Protein AF-A0A399ZP45-F1 (afdb_monomer_lite)

Structure (mmCIF, N/CA/C/O backbone):
data_AF-A0A399ZP45-F1
#
_entry.id   AF-A0A399ZP45-F1
#
loop_
_atom_site.group_PDB
_atom_site.id
_atom_site.type_symbol
_atom_site.label_atom_id
_atom_site.label_alt_id
_atom_site.label_comp_id
_atom_site.label_asym_id
_atom_site.label_entity_id
_atom_site.label_seq_id
_atom_site.pdbx_PDB_ins_code
_atom_site.Cartn_x
_atom_site.Cartn_y
_atom_site.Cartn_z
_atom_site.occupancy
_atom_site.B_iso_or_equiv
_atom_site.auth_seq_id
_atom_site.auth_comp_id
_atom_site.auth_asym_id
_atom_site.auth_atom_id
_atom_site.pdbx_PDB_model_num
ATOM 1 N N . MET A 1 1 ? -102.471 -29.724 53.520 1.00 47.34 1 MET A N 1
ATOM 2 C CA . MET A 1 1 ? -101.400 -30.692 53.211 1.00 47.34 1 MET A CA 1
ATOM 3 C C . MET A 1 1 ? -100.297 -29.939 52.485 1.00 47.34 1 MET A C 1
ATOM 5 O O . MET A 1 1 ? -100.450 -29.691 51.301 1.00 47.34 1 MET A O 1
ATOM 9 N N . SER A 1 2 ? -99.241 -29.528 53.191 1.00 46.69 2 SER A N 1
ATOM 10 C CA . SER A 1 2 ? -98.057 -28.910 52.578 1.00 46.69 2 SER A CA 1
ATOM 11 C C . SER A 1 2 ? -96.824 -29.409 53.324 1.00 46.69 2 SER A C 1
ATOM 13 O O . SER A 1 2 ? -96.573 -29.005 54.455 1.00 46.69 2 SER A O 1
ATOM 15 N N . ASN A 1 3 ? -96.113 -30.353 52.706 1.00 48.72 3 ASN A N 1
ATOM 16 C CA . ASN A 1 3 ? -94.869 -30.930 53.205 1.00 48.72 3 ASN A CA 1
ATOM 17 C C . ASN A 1 3 ? -93.718 -29.968 52.877 1.00 48.72 3 ASN A C 1
ATOM 19 O O . ASN A 1 3 ? -93.339 -29.842 51.715 1.00 48.72 3 ASN A O 1
ATOM 23 N N . GLN A 1 4 ? -93.158 -29.298 53.886 1.00 52.19 4 GLN A N 1
ATOM 24 C CA . GLN A 1 4 ? -91.872 -28.612 53.753 1.00 52.19 4 GLN A CA 1
ATOM 25 C C . GLN A 1 4 ? -90.750 -29.649 53.859 1.00 52.19 4 GLN A C 1
ATOM 27 O O . GLN A 1 4 ? -90.492 -30.210 54.922 1.00 52.19 4 GLN A O 1
ATOM 32 N N . GLN A 1 5 ? -90.106 -29.928 52.727 1.00 55.56 5 GLN A N 1
ATOM 33 C CA . GLN A 1 5 ? -88.893 -30.736 52.662 1.00 55.56 5 GLN A CA 1
ATOM 34 C C . GLN A 1 5 ? -87.713 -29.915 53.194 1.00 55.56 5 GLN A C 1
ATOM 36 O O . GLN A 1 5 ? -87.369 -28.863 52.660 1.00 55.56 5 GLN A O 1
ATOM 41 N N . ASN A 1 6 ? -87.111 -30.412 54.270 1.00 59.31 6 ASN A N 1
ATOM 42 C CA . ASN A 1 6 ? -85.958 -29.824 54.933 1.00 59.31 6 ASN A CA 1
ATOM 43 C C . ASN A 1 6 ? -84.689 -30.259 54.177 1.00 59.31 6 ASN A C 1
ATOM 45 O O . ASN A 1 6 ? -84.230 -31.392 54.327 1.00 59.31 6 ASN A O 1
ATOM 49 N N . ALA A 1 7 ? -84.153 -29.393 53.316 1.00 58.97 7 ALA A N 1
ATOM 50 C CA . ALA A 1 7 ? -82.903 -29.648 52.607 1.00 58.97 7 ALA A CA 1
ATOM 51 C C . ALA A 1 7 ? -81.721 -29.482 53.576 1.00 58.97 7 ALA A C 1
ATOM 53 O O . ALA A 1 7 ? -81.320 -28.366 53.905 1.00 58.97 7 ALA A O 1
ATOM 54 N N . LYS A 1 8 ? -81.163 -30.601 54.054 1.00 58.12 8 LYS A N 1
ATOM 55 C CA . LYS A 1 8 ? -79.873 -30.616 54.756 1.00 58.12 8 LYS A CA 1
ATOM 56 C C . LYS A 1 8 ? -78.786 -30.159 53.782 1.00 58.12 8 LYS A C 1
ATOM 58 O O . LYS A 1 8 ? -78.475 -30.865 52.831 1.00 58.12 8 LYS A O 1
ATOM 63 N N . GLN A 1 9 ? -78.217 -28.983 54.030 1.00 60.94 9 GLN A N 1
ATOM 64 C CA . GLN A 1 9 ? -76.994 -28.539 53.371 1.00 60.94 9 GLN A CA 1
ATOM 65 C C . GLN A 1 9 ? -75.825 -29.375 53.902 1.00 60.94 9 GLN A C 1
ATOM 67 O O . GLN A 1 9 ? -75.429 -29.239 55.060 1.00 60.94 9 GLN A O 1
ATOM 72 N N . GLU A 1 10 ? -75.295 -30.267 53.070 1.00 54.72 10 GLU A N 1
ATOM 73 C CA . GLU A 1 10 ? -74.042 -30.965 53.345 1.00 54.72 10 GLU A CA 1
ATOM 74 C C . GLU A 1 10 ? -72.887 -29.964 53.229 1.00 54.72 10 GLU A C 1
ATOM 76 O O . GLU A 1 10 ? -72.600 -29.430 52.157 1.00 54.72 10 GLU A O 1
ATOM 81 N N . GLN A 1 11 ? -72.241 -29.666 54.357 1.00 65.38 11 GLN A N 1
ATOM 82 C CA . GLN A 1 11 ? -70.996 -28.906 54.354 1.00 65.38 11 GLN A CA 1
ATOM 83 C C . GLN A 1 11 ? -69.876 -29.787 53.786 1.00 65.38 11 GLN A C 1
ATOM 85 O O . GLN A 1 11 ? -69.705 -30.917 54.252 1.00 65.38 11 GLN A O 1
ATOM 90 N N . PRO A 1 12 ? -69.079 -29.297 52.819 1.00 59.84 12 PRO A N 1
ATOM 91 C CA . PRO A 1 12 ? -67.951 -30.055 52.304 1.00 59.84 12 PRO A CA 1
ATOM 92 C C . PRO A 1 12 ? -66.936 -30.257 53.431 1.00 59.84 12 PRO A C 1
ATOM 94 O O . PRO A 1 12 ? -66.392 -29.291 53.971 1.00 59.84 12 PRO A O 1
ATOM 97 N N . ALA A 1 13 ? -66.685 -31.516 53.792 1.00 59.59 13 ALA A N 1
ATOM 98 C CA . ALA A 1 13 ? -65.655 -31.881 54.752 1.00 59.59 13 ALA A CA 1
ATOM 99 C C . ALA A 1 13 ? -64.285 -31.464 54.197 1.00 59.59 13 ALA A C 1
ATOM 101 O O . ALA A 1 13 ? -63.675 -32.160 53.386 1.00 59.59 13 ALA A O 1
ATOM 102 N N . ARG A 1 14 ? -63.799 -30.292 54.612 1.00 61.38 14 ARG A N 1
ATOM 103 C CA . ARG A 1 14 ? -62.421 -29.870 54.364 1.00 61.38 14 ARG A CA 1
ATOM 104 C C . ARG A 1 14 ? -61.518 -30.693 55.277 1.00 61.38 14 ARG A C 1
ATOM 106 O O . ARG A 1 14 ? -61.421 -30.416 56.468 1.00 61.38 14 ARG A O 1
ATOM 113 N N . GLY A 1 15 ? -60.904 -31.734 54.718 1.00 54.53 15 GLY A N 1
ATOM 114 C CA . GLY A 1 15 ? -59.895 -32.535 55.405 1.00 54.53 15 GLY A CA 1
ATOM 115 C C . GLY A 1 15 ? -58.684 -31.673 55.752 1.00 54.53 15 GLY A C 1
ATOM 116 O O . GLY A 1 15 ? -57.938 -31.267 54.866 1.00 54.53 15 GLY A O 1
ATOM 117 N N . GLY A 1 16 ? -58.514 -31.373 57.036 1.00 71.00 16 GLY A N 1
ATOM 118 C CA . GLY A 1 16 ? -57.307 -30.779 57.599 1.00 71.00 16 GLY A CA 1
ATOM 119 C C . GLY A 1 16 ? -56.614 -31.787 58.508 1.00 71.00 16 GLY A C 1
ATOM 120 O O . GLY A 1 16 ? -57.269 -32.618 59.137 1.00 71.00 16 GLY A O 1
ATOM 121 N N . ILE A 1 17 ? -55.289 -31.719 58.586 1.00 76.44 17 ILE A N 1
ATOM 122 C CA . ILE A 1 17 ? -54.524 -32.497 59.562 1.00 76.44 17 ILE A CA 1
ATOM 123 C C . ILE A 1 17 ? -54.513 -31.692 60.863 1.00 76.44 17 ILE A C 1
ATOM 125 O O . ILE A 1 17 ? -54.016 -30.569 60.887 1.00 76.44 17 ILE A O 1
ATOM 129 N N . ASN A 1 18 ? -55.075 -32.252 61.936 1.00 69.12 18 ASN A N 1
ATOM 130 C CA . ASN A 1 18 ? -55.049 -31.634 63.258 1.00 69.12 18 ASN A CA 1
ATOM 131 C C . ASN A 1 18 ? -53.911 -32.259 64.067 1.00 69.12 18 ASN A C 1
ATOM 133 O O . ASN A 1 18 ? -53.901 -33.471 64.282 1.00 69.12 18 ASN A O 1
ATOM 137 N N . ILE A 1 19 ? -52.931 -31.450 64.466 1.00 74.00 19 ILE A N 1
ATOM 138 C CA . ILE A 1 19 ? -51.710 -31.935 65.117 1.00 74.00 19 ILE A CA 1
ATOM 139 C C . ILE A 1 19 ? -51.671 -31.360 66.527 1.00 74.00 19 ILE A C 1
ATOM 141 O O . ILE A 1 19 ? -51.552 -30.152 66.708 1.00 74.00 19 ILE A O 1
ATOM 145 N N . SER A 1 20 ? -51.796 -32.230 67.529 1.00 76.06 20 SER A N 1
ATOM 146 C CA . SER A 1 20 ? -51.833 -31.861 68.947 1.00 76.06 20 SER A CA 1
ATOM 147 C C . SER A 1 20 ? -50.722 -32.552 69.740 1.00 76.06 20 SER A C 1
ATOM 149 O O . SER A 1 20 ? -50.432 -33.723 69.498 1.00 76.06 20 SER A O 1
ATOM 151 N N . GLY A 1 21 ? -50.148 -31.850 70.723 1.00 80.75 21 GLY A N 1
ATOM 152 C CA . GLY A 1 21 ? -49.067 -32.328 71.599 1.00 80.75 21 GLY A CA 1
ATOM 153 C C . GLY A 1 21 ? -47.763 -31.531 71.435 1.00 80.75 21 GLY A C 1
ATOM 154 O O . GLY A 1 21 ? -47.640 -30.715 70.529 1.00 80.75 21 GLY A O 1
ATOM 155 N N . ASN A 1 22 ? -46.765 -31.777 72.294 1.00 80.56 22 ASN A N 1
ATOM 156 C CA . ASN A 1 22 ? -45.449 -31.103 72.258 1.00 80.56 22 ASN A CA 1
ATOM 157 C C . ASN A 1 22 ? -44.495 -31.669 71.179 1.00 80.56 22 ASN A C 1
ATOM 159 O O . ASN A 1 22 ? -43.276 -31.683 71.357 1.00 80.56 22 ASN A O 1
ATOM 163 N N . ALA A 1 23 ? -45.028 -32.196 70.076 1.00 69.88 23 ALA A N 1
ATOM 164 C CA . ALA A 1 23 ? -44.218 -32.801 69.025 1.00 69.88 23 ALA A CA 1
ATOM 165 C C . ALA A 1 23 ? -43.619 -31.723 68.107 1.00 69.88 23 ALA A C 1
ATOM 167 O O . ALA A 1 23 ? -44.330 -30.857 67.600 1.00 69.88 23 ALA A O 1
ATOM 168 N N . LYS A 1 24 ? -42.305 -31.791 67.855 1.00 75.88 24 LYS A N 1
ATOM 169 C CA . LYS A 1 24 ? -41.663 -31.002 66.794 1.00 75.88 24 LYS A CA 1
ATOM 170 C C . LYS A 1 24 ? -41.975 -31.646 65.450 1.00 75.88 24 LYS A C 1
ATOM 172 O O . LYS A 1 24 ? -41.595 -32.789 65.213 1.00 75.88 24 LYS A O 1
ATOM 177 N N . ILE A 1 25 ? -42.637 -30.904 64.573 1.00 73.12 25 ILE A N 1
ATOM 178 C CA . ILE A 1 25 ? -42.889 -31.336 63.201 1.00 73.12 25 ILE A CA 1
ATOM 179 C C . ILE A 1 25 ? -41.706 -30.884 62.354 1.00 73.12 25 ILE A C 1
ATOM 181 O O . ILE A 1 25 ? -41.382 -29.698 62.316 1.00 73.12 25 ILE A O 1
ATOM 185 N N . HIS A 1 26 ? -41.066 -31.830 61.680 1.00 74.88 26 HIS A N 1
ATOM 186 C CA . HIS A 1 26 ? -40.069 -31.548 60.662 1.00 74.88 26 HIS A CA 1
ATOM 187 C C . HIS A 1 26 ? -40.629 -31.994 59.317 1.00 74.88 26 HIS A C 1
ATOM 189 O O . HIS A 1 26 ? -40.977 -33.162 59.150 1.00 74.88 26 HIS A O 1
ATOM 195 N N . VAL A 1 27 ? -40.724 -31.068 58.370 1.00 78.38 27 VAL A N 1
ATOM 196 C CA . VAL A 1 27 ? -41.038 -31.400 56.983 1.00 78.38 27 VAL A CA 1
ATOM 197 C C . VAL A 1 27 ? -39.723 -31.390 56.220 1.00 78.38 27 VAL A C 1
ATOM 199 O O . VAL A 1 27 ? -39.183 -30.329 55.919 1.00 78.38 27 VAL A O 1
ATOM 202 N N . GLY A 1 28 ? -39.179 -32.576 55.966 1.00 61.22 28 GLY A N 1
ATOM 203 C CA . GLY A 1 28 ? -38.023 -32.742 55.094 1.00 61.22 28 GLY A CA 1
ATOM 204 C C . GLY A 1 28 ? -38.497 -33.029 53.674 1.00 61.22 28 GLY A C 1
ATOM 205 O O . GLY A 1 28 ? -39.028 -34.107 53.430 1.00 61.22 28 GLY A O 1
ATOM 206 N N . GLY A 1 29 ? -38.323 -32.082 52.753 1.00 70.44 29 GLY A N 1
ATOM 207 C CA . GLY A 1 29 ? -38.631 -32.268 51.330 1.00 70.44 29 GLY A CA 1
ATOM 208 C C . GLY A 1 29 ? -39.475 -31.150 50.721 1.00 70.44 29 GLY A C 1
ATOM 209 O O . GLY A 1 29 ? -39.885 -30.213 51.407 1.00 70.44 29 GLY A O 1
ATOM 210 N N . ASP A 1 30 ? -39.713 -31.245 49.412 1.00 72.50 30 ASP A N 1
ATOM 211 C CA . ASP A 1 30 ? -40.575 -30.304 48.700 1.00 72.50 30 ASP A CA 1
ATOM 212 C C . ASP A 1 30 ? -42.050 -30.590 49.010 1.00 72.50 30 ASP A C 1
ATOM 214 O O . ASP A 1 30 ? -42.527 -31.717 48.889 1.00 72.50 30 ASP A O 1
ATOM 218 N N . MET A 1 31 ? -42.769 -29.559 49.448 1.00 76.19 31 MET A N 1
ATOM 219 C CA . MET A 1 31 ? -44.190 -29.640 49.811 1.00 76.19 31 MET A CA 1
ATOM 220 C C . MET A 1 31 ? -45.115 -29.504 48.601 1.00 76.19 31 MET A C 1
ATOM 222 O O . MET A 1 31 ? -46.306 -29.793 48.700 1.00 76.19 31 MET A O 1
ATOM 226 N N . VAL A 1 32 ? -44.587 -29.036 47.471 1.00 74.69 32 VAL A N 1
ATOM 227 C CA . VAL A 1 32 ? -45.325 -28.902 46.217 1.00 74.69 32 VAL A CA 1
ATOM 228 C C . VAL A 1 32 ? -44.608 -29.706 45.149 1.00 74.69 32 VAL A C 1
ATOM 230 O O . VAL A 1 32 ? -43.390 -29.693 45.072 1.00 74.69 32 VAL A O 1
ATOM 233 N N . ASN A 1 33 ? -45.357 -30.434 44.331 1.00 65.56 33 ASN A N 1
ATOM 234 C CA . ASN A 1 33 ? -44.790 -31.098 43.168 1.00 65.56 33 ASN A CA 1
ATOM 235 C C . ASN A 1 33 ? -45.028 -30.204 41.943 1.00 65.56 33 ASN A C 1
ATOM 237 O O . ASN A 1 33 ? -46.173 -29.822 41.697 1.00 65.56 33 ASN A O 1
ATOM 241 N N . GLY A 1 34 ? -43.973 -29.886 41.192 1.00 70.88 34 GLY A N 1
ATOM 242 C CA . GLY A 1 34 ? -44.033 -29.055 39.984 1.00 70.88 34 GLY A CA 1
ATOM 243 C C . GLY A 1 34 ? -43.612 -27.596 40.186 1.00 70.88 34 GLY A C 1
ATOM 244 O O . GLY A 1 34 ? -42.997 -27.236 41.189 1.00 70.88 34 GLY A O 1
ATOM 245 N N . ASP A 1 35 ? -43.922 -26.758 39.195 1.00 77.88 35 ASP A N 1
ATOM 246 C CA . ASP A 1 35 ? -43.505 -25.356 39.169 1.00 77.88 35 ASP A CA 1
ATOM 247 C C . ASP A 1 35 ? -44.144 -24.555 40.312 1.00 77.88 35 ASP A C 1
ATOM 249 O O . ASP A 1 35 ? -45.359 -24.576 40.527 1.00 77.88 35 ASP A O 1
ATOM 253 N N . LYS A 1 36 ? -43.317 -23.803 41.041 1.00 74.31 36 LYS A N 1
ATOM 254 C CA . LYS A 1 36 ? -43.754 -22.967 42.161 1.00 74.31 36 LYS A CA 1
ATOM 255 C C . LYS A 1 36 ? -43.854 -21.516 41.708 1.00 74.31 36 LYS A C 1
ATOM 257 O O . LYS A 1 36 ? -42.846 -20.887 41.398 1.00 74.31 36 LYS A O 1
ATOM 262 N N . ILE A 1 37 ? -45.067 -20.968 41.714 1.00 70.00 37 ILE A N 1
ATOM 263 C CA . ILE A 1 37 ? -45.283 -19.526 41.567 1.00 70.00 37 ILE A CA 1
ATOM 264 C C . ILE A 1 37 ? -45.239 -18.921 42.969 1.00 70.00 37 ILE A C 1
ATOM 266 O O . ILE A 1 37 ? -46.120 -19.177 43.787 1.00 70.00 37 ILE A O 1
ATOM 270 N N . VAL A 1 38 ? -44.206 -18.134 43.254 1.00 69.88 38 VAL A N 1
ATOM 271 C CA . VAL A 1 38 ? -44.100 -17.378 44.506 1.00 69.88 38 VAL A CA 1
ATOM 272 C C . VAL A 1 38 ? -44.598 -15.958 44.237 1.00 69.88 38 VAL A C 1
ATOM 274 O O . VAL A 1 38 ? -44.069 -15.271 43.367 1.00 69.88 38 VAL A O 1
ATOM 277 N N . GLN A 1 39 ? -45.640 -15.529 44.948 1.00 67.75 39 GLN A N 1
ATOM 278 C CA . GLN A 1 39 ? -46.132 -14.149 44.947 1.00 67.75 39 GLN A CA 1
ATOM 279 C C . GLN A 1 39 ? -46.029 -13.606 46.373 1.00 67.75 39 GLN A C 1
ATOM 281 O O . GLN A 1 39 ? -46.637 -14.170 47.279 1.00 67.75 39 GLN A O 1
ATOM 286 N N . GLY A 1 40 ? -45.286 -12.512 46.553 1.00 55.31 40 GLY A N 1
ATOM 287 C CA . GLY A 1 40 ? -45.081 -11.866 47.851 1.00 55.31 40 GLY A CA 1
ATOM 288 C C . GLY A 1 40 ? -43.770 -12.278 48.526 1.00 55.31 40 GLY A C 1
ATOM 289 O O . GLY A 1 40 ? -43.649 -13.393 49.019 1.00 55.31 40 GLY A O 1
ATOM 290 N N . ASP A 1 41 ? -42.843 -11.319 48.547 1.00 67.19 41 ASP A N 1
ATOM 291 C CA . ASP A 1 41 ? -41.593 -11.226 49.311 1.00 67.19 41 ASP A CA 1
ATOM 292 C C . ASP A 1 41 ? -40.483 -12.289 49.136 1.00 67.19 41 ASP A C 1
ATOM 294 O O . ASP A 1 41 ? -40.616 -13.328 48.495 1.00 67.19 41 ASP A O 1
ATOM 298 N N . GLU A 1 42 ? -39.318 -11.881 49.648 1.00 58.31 42 GLU A N 1
ATOM 299 C CA . GLU A 1 42 ? -37.949 -12.389 49.513 1.00 58.31 42 GLU A CA 1
ATOM 300 C C . GLU A 1 42 ? -37.786 -13.921 49.446 1.00 58.31 42 GLU A C 1
ATOM 302 O O . GLU A 1 42 ? -38.179 -14.666 50.345 1.00 58.31 42 GLU A O 1
ATOM 307 N N . ILE A 1 43 ? -37.099 -14.398 48.400 1.00 68.00 43 ILE A N 1
ATOM 308 C CA . ILE A 1 43 ? -36.702 -15.805 48.265 1.00 68.00 43 ILE A CA 1
ATOM 309 C C . ILE A 1 43 ? -35.380 -16.025 49.012 1.00 68.00 43 ILE A C 1
ATOM 311 O O . ILE A 1 43 ? -34.302 -15.729 48.498 1.00 68.00 43 ILE A O 1
ATOM 315 N N . HIS A 1 44 ? -35.449 -16.623 50.200 1.00 61.81 44 HIS A N 1
ATOM 316 C CA . HIS A 1 44 ? -34.272 -17.146 50.896 1.00 61.81 44 HIS A CA 1
ATOM 317 C C . HIS A 1 44 ? -33.899 -18.534 50.355 1.00 61.81 44 HIS A C 1
ATOM 319 O O . HIS A 1 44 ? -34.273 -19.566 50.914 1.00 61.81 44 HIS A O 1
ATOM 325 N N . ALA A 1 45 ? -33.147 -18.571 49.256 1.00 67.44 45 ALA A N 1
ATOM 326 C CA . ALA A 1 45 ? -32.505 -19.795 48.785 1.00 67.44 45 ALA A CA 1
ATOM 327 C C . ALA A 1 45 ? -31.170 -19.977 49.530 1.00 67.44 45 ALA A C 1
ATOM 329 O O . ALA A 1 45 ? -30.209 -19.242 49.302 1.00 67.44 45 ALA A O 1
ATOM 330 N N . GLY A 1 46 ? -31.121 -20.916 50.476 1.00 46.75 46 GLY A N 1
ATOM 331 C CA . GLY A 1 46 ? -29.892 -21.246 51.196 1.00 46.75 46 GLY A CA 1
ATOM 332 C C . GLY A 1 46 ? -28.858 -21.884 50.264 1.00 46.75 46 GLY A C 1
ATOM 333 O O . GLY A 1 46 ? -29.110 -22.944 49.700 1.00 46.75 46 GLY A O 1
ATOM 334 N N . GLY A 1 47 ? -27.691 -21.254 50.118 1.00 58.47 47 GLY A N 1
ATOM 335 C CA . GLY A 1 47 ? -26.583 -21.745 49.297 1.00 58.47 47 GLY A CA 1
ATOM 336 C C . GLY A 1 47 ? -25.549 -20.650 49.027 1.00 58.47 47 GLY A C 1
ATOM 337 O O . GLY A 1 47 ? -25.875 -19.468 49.051 1.00 58.47 47 GLY A O 1
ATOM 338 N N . ALA A 1 48 ? -24.288 -21.027 48.786 1.00 58.00 48 ALA A N 1
ATOM 339 C CA . ALA A 1 48 ? -23.215 -20.064 48.495 1.00 58.00 48 ALA A CA 1
ATOM 340 C C . ALA A 1 48 ? -23.362 -19.396 47.112 1.00 58.00 48 ALA A C 1
ATOM 342 O O . ALA A 1 48 ? -22.765 -18.351 46.868 1.00 58.00 48 ALA A O 1
ATOM 343 N N . VAL A 1 49 ? -24.144 -19.999 46.207 1.00 54.56 49 VAL A N 1
ATOM 344 C CA . VAL A 1 49 ? -24.375 -19.512 44.844 1.00 54.56 49 VAL A CA 1
ATOM 345 C C . VAL A 1 49 ? -25.821 -19.804 44.451 1.00 54.56 49 VAL A C 1
ATOM 347 O O . VAL A 1 49 ? -26.206 -20.963 44.329 1.00 54.56 49 VAL A O 1
ATOM 350 N N . ASN A 1 50 ? -26.600 -18.751 44.212 1.00 57.66 50 ASN A N 1
ATOM 351 C CA . ASN A 1 50 ? -27.939 -18.848 43.639 1.00 57.66 50 ASN A CA 1
ATOM 352 C C . ASN A 1 50 ? -27.864 -18.403 42.174 1.00 57.66 50 ASN A C 1
ATOM 354 O O . ASN A 1 50 ? -27.637 -17.228 41.892 1.00 57.66 50 ASN A O 1
ATOM 358 N N . VAL A 1 51 ? -28.012 -19.342 41.237 1.00 61.31 51 VAL A N 1
ATOM 359 C CA . VAL A 1 51 ? -28.069 -19.036 39.799 1.00 61.31 51 VAL A CA 1
ATOM 360 C C . VAL A 1 51 ? -29.524 -18.784 39.418 1.00 61.31 51 VAL A C 1
ATOM 362 O O . VAL A 1 51 ? -30.358 -19.680 39.528 1.00 61.31 51 VAL A O 1
ATOM 365 N N . VAL A 1 52 ? -29.828 -17.571 38.956 1.00 65.69 52 VAL A N 1
ATOM 366 C CA . VAL A 1 52 ? -31.154 -17.200 38.446 1.00 65.69 52 VAL A CA 1
ATOM 367 C C . VAL A 1 52 ? -31.074 -17.103 36.924 1.00 65.69 52 VAL A C 1
ATOM 369 O O . VAL A 1 52 ? -30.480 -16.169 36.390 1.00 65.69 52 VAL A O 1
ATOM 372 N N . ASN A 1 53 ? -31.675 -18.063 36.219 1.00 62.66 53 ASN A N 1
ATOM 373 C CA . ASN A 1 53 ? -31.821 -17.996 34.765 1.00 62.66 53 ASN A CA 1
ATOM 374 C C . ASN A 1 53 ? -33.085 -17.209 34.420 1.00 62.66 53 ASN A C 1
ATOM 376 O O . ASN A 1 53 ? -34.199 -17.647 34.700 1.00 62.66 53 ASN A O 1
ATOM 380 N N . ILE A 1 54 ? -32.905 -16.044 33.807 1.00 66.88 54 ILE A N 1
ATOM 381 C CA . ILE A 1 54 ? -33.998 -15.160 33.407 1.00 66.88 54 ILE A CA 1
ATOM 382 C C . ILE A 1 54 ? -34.277 -15.376 31.913 1.00 66.88 54 ILE A C 1
ATOM 384 O O . ILE A 1 54 ? -33.372 -15.273 31.087 1.00 66.88 54 ILE A O 1
ATOM 388 N N . GLY A 1 55 ? -35.526 -15.700 31.564 1.00 58.69 55 GLY A N 1
ATOM 389 C CA . GLY A 1 55 ? -35.949 -15.915 30.177 1.00 58.69 55 GLY A CA 1
ATOM 390 C C . GLY A 1 55 ? -35.951 -14.634 29.332 1.00 58.69 55 GLY A C 1
ATOM 391 O O . GLY A 1 55 ? -36.012 -13.518 29.854 1.00 58.69 55 GLY A O 1
ATOM 392 N N . ALA A 1 56 ? -35.913 -14.799 28.006 1.00 48.19 56 ALA A N 1
ATOM 393 C CA . ALA A 1 56 ? -35.964 -13.698 27.046 1.00 48.19 56 ALA A CA 1
ATOM 394 C C . ALA A 1 56 ? -37.267 -12.890 27.213 1.00 48.19 56 ALA A C 1
ATOM 396 O O . ALA A 1 56 ? -38.341 -13.355 26.842 1.00 48.19 56 ALA A O 1
ATOM 397 N N . GLY A 1 57 ? -37.175 -11.693 27.802 1.00 55.41 57 GLY A N 1
ATOM 398 C CA . GLY A 1 57 ? -38.313 -10.784 27.999 1.00 55.41 57 GLY A CA 1
ATOM 399 C C . GLY A 1 57 ? -38.454 -10.206 29.408 1.00 55.41 57 GLY A C 1
ATOM 400 O O . GLY A 1 57 ? -39.187 -9.235 29.584 1.00 55.41 57 GLY A O 1
ATOM 401 N N . ALA A 1 58 ? -37.744 -10.735 30.407 1.00 59.84 58 ALA A N 1
ATOM 402 C CA . ALA A 1 58 ? -37.757 -10.144 31.743 1.00 59.84 58 ALA A CA 1
ATOM 403 C C . ALA A 1 58 ? -36.804 -8.940 31.834 1.00 59.84 58 ALA A C 1
ATOM 405 O O . ALA A 1 58 ? -35.645 -8.994 31.421 1.00 59.84 58 ALA A O 1
ATOM 406 N N . GLN A 1 59 ? -37.311 -7.831 32.377 1.00 54.69 59 GLN A N 1
ATOM 407 C CA . GLN A 1 59 ? -36.532 -6.617 32.599 1.00 54.69 59 GLN A CA 1
ATOM 408 C C . GLN A 1 59 ? -35.872 -6.678 33.981 1.00 54.69 59 GLN A C 1
ATOM 410 O O . GLN A 1 59 ? -36.539 -6.812 35.003 1.00 54.69 59 GLN A O 1
ATOM 415 N N . VAL A 1 60 ? -34.544 -6.551 34.008 1.00 58.66 60 VAL A N 1
ATOM 416 C CA . VAL A 1 60 ? -33.694 -6.668 35.212 1.00 58.66 60 VAL A CA 1
ATOM 417 C C . VAL A 1 60 ? -33.958 -5.555 36.248 1.00 58.66 60 VAL A C 1
ATOM 419 O O . VAL A 1 60 ? -33.572 -5.678 37.407 1.00 58.66 60 VAL A O 1
ATOM 422 N N . GLY A 1 61 ? -34.675 -4.492 35.871 1.00 52.06 61 GLY A N 1
ATOM 423 C CA . GLY A 1 61 ? -34.869 -3.289 36.687 1.00 52.06 61 GLY A CA 1
ATOM 424 C C . GLY A 1 61 ? -35.665 -3.450 37.991 1.00 52.06 61 GLY A C 1
ATOM 425 O O . GLY A 1 61 ? -35.679 -2.511 38.777 1.00 52.06 61 GLY A O 1
ATOM 426 N N . GLN A 1 62 ? -36.308 -4.597 38.249 1.00 50.88 62 GLN A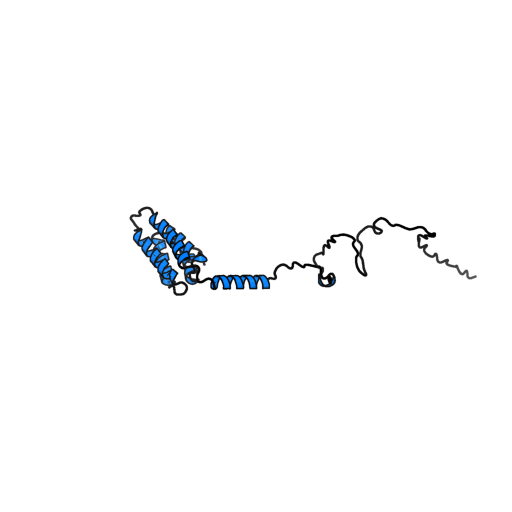 N 1
ATOM 427 C CA . GLN A 1 62 ? -37.115 -4.815 39.465 1.00 50.88 62 GLN A CA 1
ATOM 428 C C . GLN A 1 62 ? -36.538 -5.840 40.460 1.00 50.88 62 GLN A C 1
ATOM 430 O O . GLN A 1 62 ? -37.105 -6.005 41.534 1.00 50.88 62 GLN A O 1
ATOM 435 N N . VAL A 1 63 ? -35.427 -6.522 40.148 1.00 53.12 63 VAL A N 1
ATOM 436 C CA . VAL A 1 63 ? -34.999 -7.728 40.903 1.00 53.12 63 VAL A CA 1
ATOM 437 C C . VAL A 1 63 ? -33.715 -7.520 41.724 1.00 53.12 63 VAL A C 1
ATOM 439 O O . VAL A 1 63 ? -33.287 -8.407 42.453 1.00 53.12 63 VAL A O 1
ATOM 442 N N . ALA A 1 64 ? -33.065 -6.359 41.641 1.00 54.41 64 ALA A N 1
ATOM 443 C CA . ALA A 1 64 ? -31.650 -6.264 42.000 1.00 54.41 64 ALA A CA 1
ATOM 444 C C . ALA A 1 64 ? -31.249 -4.907 42.607 1.00 54.41 64 ALA A C 1
ATOM 446 O O . ALA A 1 64 ? -30.439 -4.184 42.040 1.00 54.41 64 ALA A O 1
ATOM 447 N N . ALA A 1 65 ? -31.778 -4.563 43.785 1.00 51.38 65 ALA A N 1
ATOM 448 C CA . ALA A 1 65 ? -31.305 -3.420 44.585 1.00 51.38 65 ALA A CA 1
ATOM 449 C C . ALA A 1 65 ? -30.155 -3.791 45.553 1.00 51.38 65 ALA A C 1
ATOM 451 O O . ALA A 1 65 ? -29.962 -3.147 46.581 1.00 51.38 65 ALA A O 1
ATOM 452 N N . GLY A 1 66 ? -29.413 -4.867 45.269 1.00 53.34 66 GLY A N 1
ATOM 453 C CA . GLY A 1 66 ? -28.304 -5.329 46.102 1.00 53.34 66 GLY A CA 1
ATOM 454 C C . GLY A 1 66 ? -26.956 -4.815 45.601 1.00 53.34 66 GLY A C 1
ATOM 455 O O . GLY A 1 66 ? -26.620 -4.994 44.433 1.00 53.34 66 GLY A O 1
ATOM 456 N N . ASN A 1 67 ? -26.141 -4.269 46.506 1.00 53.94 67 ASN A N 1
ATOM 457 C CA . ASN A 1 67 ? -24.809 -3.703 46.231 1.00 53.94 67 ASN A CA 1
ATOM 458 C C . ASN A 1 67 ? -23.765 -4.699 45.661 1.00 53.94 67 ASN A C 1
ATOM 460 O O . ASN A 1 67 ? -22.639 -4.298 45.389 1.00 53.94 67 ASN A O 1
ATOM 464 N N . ASN A 1 68 ? -24.110 -5.981 45.486 1.00 52.88 68 ASN A N 1
ATOM 465 C CA . ASN A 1 68 ? -23.187 -7.067 45.123 1.00 52.88 68 ASN A CA 1
ATOM 466 C C . ASN A 1 68 ? -23.425 -7.661 43.720 1.00 52.88 68 ASN A C 1
ATOM 468 O O . ASN A 1 68 ? -22.899 -8.729 43.414 1.00 52.88 68 ASN A O 1
ATOM 472 N N . ILE A 1 69 ? -24.220 -7.014 42.862 1.00 59.34 69 ILE A N 1
ATOM 473 C CA . ILE A 1 69 ? -24.451 -7.493 41.492 1.00 59.34 69 ILE A CA 1
ATOM 474 C C . ILE A 1 69 ? -23.496 -6.784 40.531 1.00 59.34 69 ILE A C 1
ATOM 476 O O . ILE A 1 69 ? -23.633 -5.596 40.248 1.00 59.34 69 ILE A O 1
ATOM 480 N N . THR A 1 70 ? -22.536 -7.536 39.991 1.00 52.41 70 THR A N 1
ATOM 481 C CA . THR A 1 70 ? -21.703 -7.087 38.872 1.00 52.41 70 THR A CA 1
ATOM 482 C C . THR A 1 70 ? -22.427 -7.393 37.567 1.00 52.41 70 THR A C 1
ATOM 484 O O . THR A 1 70 ? -22.433 -8.525 37.089 1.00 52.41 70 THR A O 1
ATOM 487 N N . GLN A 1 71 ? -23.066 -6.381 36.987 1.00 56.91 71 GLN A N 1
ATOM 488 C CA . GLN A 1 71 ? -23.662 -6.502 35.664 1.00 56.91 71 GLN A CA 1
ATOM 489 C C . GLN A 1 71 ? -22.571 -6.319 34.604 1.00 56.91 71 GLN A C 1
ATOM 491 O O . GLN A 1 71 ? -22.080 -5.212 34.394 1.00 56.91 71 GLN A O 1
ATOM 496 N N . THR A 1 72 ? -22.193 -7.389 33.909 1.00 52.47 72 THR A N 1
ATOM 497 C CA . THR A 1 72 ? -21.367 -7.271 32.700 1.00 52.47 72 THR A CA 1
ATOM 498 C C . THR A 1 72 ? -22.281 -6.920 31.528 1.00 52.47 72 THR A C 1
ATOM 500 O O . THR A 1 72 ? -22.710 -7.796 30.780 1.00 52.47 72 THR A O 1
ATOM 503 N N . GLN A 1 73 ? -22.644 -5.642 31.386 1.00 59.19 73 GLN A N 1
ATOM 504 C CA . GLN A 1 73 ? -23.201 -5.174 30.116 1.00 59.19 73 GLN A CA 1
ATOM 505 C C . GLN A 1 73 ? -22.076 -5.218 29.076 1.00 59.19 73 GLN A C 1
ATOM 507 O O . GLN A 1 73 ? -20.987 -4.694 29.310 1.00 59.19 73 GLN A O 1
ATOM 512 N N . GLY A 1 74 ? -22.315 -5.890 27.947 1.00 57.22 74 GLY A N 1
ATOM 513 C CA . GLY A 1 74 ? -21.433 -5.768 26.788 1.00 57.22 74 GLY A CA 1
ATOM 514 C C . GLY A 1 74 ? -21.344 -4.302 26.361 1.00 57.22 74 GLY A C 1
ATOM 515 O O . GLY A 1 74 ? -22.297 -3.549 26.556 1.00 57.22 74 GLY A O 1
ATOM 516 N N . ALA A 1 75 ? -20.200 -3.894 25.809 1.00 69.06 75 ALA A N 1
ATOM 517 C CA . ALA A 1 75 ? -19.993 -2.519 25.358 1.00 69.06 75 ALA A CA 1
ATOM 518 C C . ALA A 1 75 ? -21.136 -2.073 24.429 1.00 69.06 75 ALA A C 1
ATOM 520 O O . ALA A 1 75 ? -21.513 -2.808 23.508 1.00 69.06 75 ALA A O 1
ATOM 521 N N . SER A 1 76 ? -21.693 -0.884 24.668 1.00 79.44 76 SER A N 1
ATOM 522 C CA . SER A 1 76 ? -22.731 -0.332 23.797 1.00 79.44 76 SER A CA 1
ATOM 523 C C . SER A 1 76 ? -22.156 -0.010 22.410 1.00 79.44 76 SER A C 1
ATOM 525 O O . SER A 1 76 ? -20.945 0.148 22.232 1.00 79.44 76 SER A O 1
ATOM 527 N N . ALA A 1 77 ? -23.019 0.127 21.399 1.00 65.31 77 ALA A N 1
ATOM 528 C CA . ALA A 1 77 ? -22.584 0.561 20.069 1.00 65.31 77 ALA A CA 1
ATOM 529 C C . ALA A 1 77 ? -21.905 1.944 20.114 1.00 65.31 77 ALA A C 1
ATOM 531 O O . ALA A 1 77 ? -20.977 2.209 19.351 1.00 65.31 77 ALA A O 1
ATOM 532 N N . GLN A 1 78 ? -22.338 2.805 21.037 1.00 71.12 78 GLN A N 1
ATOM 533 C CA . GLN A 1 78 ? -21.748 4.110 21.306 1.00 71.12 78 GLN A CA 1
ATOM 534 C C . GLN A 1 78 ? -20.339 3.983 21.903 1.00 71.12 78 GLN A C 1
ATOM 536 O O . GLN A 1 78 ? -19.442 4.702 21.464 1.00 71.12 78 GLN A O 1
ATOM 541 N N . ASP A 1 79 ? -20.117 3.044 22.828 1.00 72.19 79 ASP A N 1
ATOM 542 C CA . ASP A 1 79 ? -18.792 2.784 23.413 1.00 72.19 79 ASP A CA 1
ATOM 543 C C . ASP A 1 79 ? -17.816 2.246 22.364 1.00 72.19 79 ASP A C 1
ATOM 545 O O . ASP A 1 79 ? -16.668 2.685 22.286 1.00 72.19 79 ASP A O 1
ATOM 549 N N . LEU A 1 80 ? -18.285 1.341 21.500 1.00 74.62 80 LEU A N 1
ATOM 550 C CA . LEU A 1 80 ? -17.499 0.835 20.376 1.00 74.62 80 LEU A CA 1
ATOM 551 C C . LEU A 1 80 ? -17.169 1.951 19.378 1.00 74.62 80 LEU A C 1
ATOM 553 O O . LEU A 1 80 ? -16.027 2.057 18.937 1.00 74.62 80 LEU A O 1
ATOM 557 N N . ALA A 1 81 ? -18.128 2.821 19.050 1.00 67.69 81 ALA A N 1
ATOM 558 C CA . ALA A 1 81 ? -17.897 3.960 18.161 1.00 67.69 81 ALA A CA 1
ATOM 559 C C . ALA A 1 81 ? -16.888 4.963 18.747 1.00 67.69 81 ALA A C 1
ATOM 561 O O . ALA A 1 81 ? -16.015 5.456 18.026 1.00 67.69 81 ALA A O 1
ATOM 562 N N . ALA A 1 82 ? -16.965 5.234 20.052 1.00 73.12 82 ALA A N 1
ATOM 563 C CA . ALA A 1 82 ? -15.999 6.073 20.755 1.00 73.12 82 ALA A CA 1
ATOM 564 C C . ALA A 1 82 ? -14.597 5.445 20.746 1.00 73.12 82 ALA A C 1
ATOM 566 O O . ALA A 1 82 ? -13.618 6.145 20.481 1.00 73.12 82 ALA A O 1
ATOM 567 N N . LEU A 1 83 ? -14.502 4.127 20.954 1.00 74.81 83 LEU A N 1
ATOM 568 C CA . LEU A 1 83 ? -13.247 3.381 20.878 1.00 74.81 83 LEU A CA 1
ATOM 569 C C . LEU A 1 83 ? -12.639 3.442 19.469 1.00 74.81 83 LEU A C 1
ATOM 571 O O . LEU A 1 83 ? -11.460 3.762 19.333 1.00 74.81 83 LEU A O 1
ATOM 575 N N . PHE A 1 84 ? -13.432 3.206 18.418 1.00 66.19 84 PHE A N 1
ATOM 576 C CA . PHE A 1 84 ? -12.961 3.320 17.034 1.00 66.19 84 PHE A CA 1
ATOM 577 C C . PHE A 1 84 ? -12.457 4.731 16.723 1.00 66.19 84 PHE A C 1
ATOM 579 O O . PHE A 1 84 ? -11.366 4.882 16.181 1.00 66.19 84 PHE A O 1
ATOM 586 N N . SER A 1 85 ? -13.205 5.765 17.113 1.00 66.38 85 SER A N 1
ATOM 587 C CA . SER A 1 85 ? -12.800 7.165 16.929 1.00 66.38 85 SER A CA 1
ATOM 588 C C . SER A 1 85 ? -11.495 7.497 17.667 1.00 66.38 85 SER A C 1
ATOM 590 O O . SER A 1 85 ? -10.609 8.147 17.110 1.00 66.38 85 SER A O 1
ATOM 592 N N . ALA A 1 86 ? -11.331 6.995 18.895 1.00 71.50 86 ALA A N 1
ATOM 593 C CA . ALA A 1 86 ? -10.101 7.160 19.663 1.00 71.50 86 ALA A CA 1
ATOM 594 C C . ALA A 1 86 ? -8.908 6.467 18.990 1.00 71.50 86 ALA A C 1
ATOM 596 O O . ALA A 1 86 ? -7.848 7.079 18.884 1.00 71.50 86 ALA A O 1
ATOM 597 N N . ILE A 1 87 ? -9.094 5.247 18.474 1.00 65.12 87 ILE A N 1
ATOM 598 C CA . ILE A 1 87 ? -8.067 4.506 17.727 1.00 65.12 87 ILE A CA 1
ATOM 599 C C . ILE A 1 87 ? -7.670 5.266 16.457 1.00 65.12 87 ILE A C 1
ATOM 601 O O . ILE A 1 87 ? -6.480 5.459 16.224 1.00 65.12 87 ILE A O 1
ATOM 605 N N . TYR A 1 88 ? -8.635 5.762 15.673 1.00 57.81 88 TYR A N 1
ATOM 606 C CA . TYR A 1 88 ? -8.347 6.577 14.486 1.00 57.81 88 TYR A CA 1
ATOM 607 C C . TYR A 1 88 ? -7.539 7.825 14.835 1.00 57.81 88 TYR A C 1
ATOM 609 O O . TYR A 1 88 ? -6.512 8.085 14.219 1.00 57.81 88 TYR A O 1
ATOM 617 N N . LYS A 1 89 ? -7.937 8.549 15.884 1.00 60.59 89 LYS A N 1
ATOM 618 C CA . LYS A 1 89 ? -7.222 9.746 16.334 1.00 60.59 89 LYS A CA 1
ATOM 619 C C . LYS A 1 89 ? -5.808 9.433 16.829 1.00 60.59 89 LYS A C 1
ATOM 621 O O . LYS A 1 89 ? -4.921 10.265 16.687 1.00 60.59 89 LYS A O 1
ATOM 626 N N . GLN A 1 90 ? -5.591 8.258 17.416 1.00 57.62 90 GLN A N 1
ATOM 627 C CA . GLN A 1 90 ? -4.274 7.806 17.865 1.00 57.62 90 GLN A CA 1
ATOM 628 C C . GLN A 1 90 ? -3.384 7.393 16.687 1.00 57.62 90 GLN A C 1
ATOM 630 O O . GLN A 1 90 ? -2.191 7.673 16.719 1.00 57.62 90 GLN A O 1
ATOM 635 N N . ILE A 1 91 ? -3.965 6.794 15.642 1.00 55.19 91 ILE A N 1
ATOM 636 C CA . ILE A 1 91 ? -3.288 6.499 14.372 1.00 55.19 91 ILE A CA 1
ATOM 637 C C . ILE A 1 91 ? -2.914 7.797 13.641 1.00 55.19 91 ILE A C 1
ATOM 639 O O . ILE A 1 91 ? -1.790 7.911 13.169 1.00 55.19 91 ILE A O 1
ATOM 643 N N . ASP A 1 92 ? -3.801 8.793 13.618 1.00 52.31 92 ASP A N 1
ATOM 644 C CA . ASP A 1 92 ? -3.530 10.109 13.018 1.00 52.31 92 ASP A CA 1
ATOM 645 C C . ASP A 1 92 ? -2.535 10.946 13.843 1.00 52.31 92 ASP A C 1
ATOM 647 O O . ASP A 1 92 ? -1.830 11.799 13.305 1.00 52.31 92 ASP A O 1
ATOM 651 N N . ALA A 1 93 ? -2.480 10.718 15.161 1.00 53.56 93 ALA A N 1
ATOM 652 C CA . ALA A 1 93 ? -1.545 11.372 16.076 1.00 53.56 93 ALA A CA 1
ATOM 653 C C . ALA A 1 93 ? -0.185 10.661 16.172 1.00 53.56 93 ALA A C 1
ATOM 655 O O . ALA A 1 93 ? 0.749 11.226 16.749 1.00 53.56 93 ALA A O 1
ATOM 656 N N . LEU A 1 94 ? -0.046 9.453 15.611 1.00 53.47 94 LEU A N 1
ATOM 657 C CA . LEU A 1 94 ? 1.268 8.901 15.312 1.00 53.47 94 LEU A CA 1
ATOM 658 C C . LEU A 1 94 ? 1.858 9.761 14.187 1.00 53.47 94 LEU A C 1
ATOM 660 O O . LEU A 1 94 ? 1.214 9.920 13.151 1.00 53.47 94 LEU A O 1
ATOM 664 N N . PRO A 1 95 ? 3.048 10.355 14.366 1.00 47.28 95 PRO A N 1
ATOM 665 C CA . PRO A 1 95 ? 3.670 11.184 13.342 1.00 47.28 95 PRO A CA 1
ATOM 666 C C . PRO A 1 95 ? 4.043 10.330 12.123 1.00 47.28 95 PRO A C 1
ATOM 668 O O . PRO A 1 95 ? 5.168 9.859 12.027 1.00 47.28 95 PRO A O 1
ATOM 671 N N . GLY A 1 96 ? 3.091 10.141 11.205 1.00 49.12 96 GLY A N 1
ATOM 672 C CA . GLY A 1 96 ? 3.220 9.350 9.987 1.00 49.12 96 GLY A CA 1
ATOM 673 C C . GLY A 1 96 ? 3.449 7.861 10.256 1.00 49.12 96 GLY A C 1
ATOM 674 O O . GLY A 1 96 ? 4.366 7.466 10.969 1.00 49.12 96 GLY A O 1
ATOM 675 N N . ALA A 1 97 ? 2.690 6.995 9.591 1.00 53.03 97 ALA A N 1
ATOM 676 C CA . ALA A 1 97 ? 3.292 5.731 9.194 1.00 53.03 97 ALA A CA 1
ATOM 677 C C . ALA A 1 97 ? 4.533 6.102 8.362 1.00 53.03 97 ALA A C 1
ATOM 679 O O . ALA A 1 97 ? 4.448 6.885 7.412 1.00 53.03 97 ALA A O 1
ATOM 680 N N . SER A 1 98 ? 5.696 5.784 8.911 1.00 64.81 98 SER A N 1
ATOM 681 C CA . SER A 1 98 ? 6.843 6.683 8.862 1.00 64.81 98 SER A CA 1
ATOM 682 C C . SER A 1 98 ? 7.472 6.694 7.469 1.00 64.81 98 SER A C 1
ATOM 684 O O . SER A 1 98 ? 7.381 5.719 6.725 1.00 64.81 98 SER A O 1
ATOM 686 N N . ALA A 1 99 ? 8.164 7.773 7.089 1.00 66.19 99 ALA A N 1
ATOM 687 C CA . ALA A 1 99 ? 8.980 7.760 5.870 1.00 66.19 99 ALA A CA 1
ATOM 688 C C . ALA A 1 99 ? 9.942 6.549 5.850 1.00 66.19 99 ALA A C 1
ATOM 690 O O . ALA A 1 99 ? 10.285 6.047 4.782 1.00 66.19 99 ALA A O 1
ATOM 691 N N . GLN A 1 100 ? 10.321 6.043 7.031 1.00 73.81 100 GLN A N 1
ATOM 692 C CA . GLN A 1 100 ? 11.051 4.793 7.211 1.00 73.81 100 GLN A CA 1
ATOM 693 C C . GLN A 1 100 ? 10.241 3.540 6.822 1.00 73.81 100 GLN A C 1
ATOM 695 O O . GLN A 1 100 ? 10.803 2.657 6.178 1.00 73.81 100 GLN A O 1
ATOM 700 N N . ASP A 1 101 ? 8.950 3.449 7.153 1.00 82.19 101 ASP A N 1
ATOM 701 C CA . ASP A 1 101 ? 8.081 2.328 6.754 1.00 82.19 101 ASP A CA 1
ATOM 702 C C . ASP A 1 101 ? 7.849 2.319 5.239 1.00 82.19 101 ASP A C 1
ATOM 704 O O . ASP A 1 101 ? 7.961 1.275 4.591 1.00 82.19 101 ASP A O 1
ATOM 708 N N . LEU A 1 102 ? 7.616 3.497 4.647 1.00 82.44 102 LEU A N 1
ATOM 709 C CA . LEU A 1 102 ? 7.523 3.649 3.194 1.00 82.44 102 LEU A CA 1
ATOM 710 C C . LEU A 1 102 ? 8.838 3.240 2.513 1.00 82.44 102 LEU A C 1
ATOM 712 O O . LEU A 1 102 ? 8.827 2.442 1.575 1.00 82.44 102 LEU A O 1
ATOM 716 N N . ALA A 1 103 ? 9.980 3.706 3.025 1.00 83.25 103 ALA A N 1
ATOM 717 C CA . ALA A 1 103 ? 11.294 3.322 2.515 1.00 83.25 103 ALA A CA 1
ATOM 718 C C . ALA A 1 103 ? 11.556 1.810 2.650 1.00 83.25 103 ALA A C 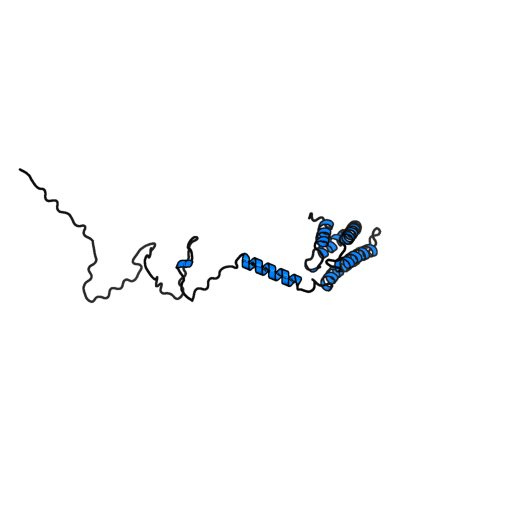1
ATOM 720 O O . ALA A 1 103 ? 12.167 1.207 1.767 1.00 83.25 103 ALA A O 1
ATOM 721 N N . ALA A 1 104 ? 11.078 1.164 3.719 1.00 86.62 104 ALA A N 1
ATOM 722 C CA . ALA A 1 104 ? 11.190 -0.284 3.886 1.00 86.62 104 ALA A CA 1
ATOM 723 C C . ALA A 1 104 ? 10.368 -1.047 2.833 1.00 86.62 104 ALA A C 1
ATOM 725 O O . ALA A 1 104 ? 10.865 -2.021 2.256 1.00 86.62 104 ALA A O 1
ATOM 726 N N . LEU A 1 105 ? 9.151 -0.580 2.528 1.00 88.50 105 LEU A N 1
ATOM 727 C CA . LEU A 1 105 ? 8.322 -1.139 1.457 1.00 88.50 105 LEU A CA 1
ATOM 728 C C . LEU A 1 105 ? 9.008 -0.999 0.088 1.00 88.50 105 LEU A C 1
ATOM 730 O O . LEU A 1 105 ? 9.113 -1.982 -0.647 1.00 88.50 105 LEU A O 1
ATOM 734 N N . PHE A 1 106 ? 9.548 0.180 -0.234 1.00 90.25 106 PHE A N 1
ATOM 735 C CA . PHE A 1 106 ? 10.270 0.400 -1.493 1.00 90.25 106 PHE A CA 1
ATOM 736 C C . PHE A 1 106 ? 11.598 -0.361 -1.570 1.00 90.25 106 PHE A C 1
ATOM 738 O O . PHE A 1 106 ? 11.938 -0.890 -2.627 1.00 90.25 106 PHE A O 1
ATOM 745 N N . SER A 1 107 ? 12.306 -0.534 -0.453 1.00 89.94 107 SER A N 1
ATOM 746 C CA . SER A 1 107 ? 13.500 -1.386 -0.376 1.00 89.94 107 SER A CA 1
ATOM 747 C C . SER A 1 107 ? 13.207 -2.829 -0.801 1.00 89.94 107 SER A C 1
ATOM 749 O O . SER A 1 107 ? 13.988 -3.433 -1.543 1.00 89.94 107 SER A O 1
ATOM 751 N N . ALA A 1 108 ? 12.059 -3.382 -0.395 1.00 89.00 108 ALA A N 1
ATOM 752 C CA . ALA A 1 108 ? 11.635 -4.709 -0.835 1.00 89.00 108 ALA A CA 1
ATOM 753 C C . ALA A 1 108 ? 11.357 -4.760 -2.348 1.00 89.00 108 ALA A C 1
ATOM 755 O O . ALA A 1 108 ? 11.734 -5.738 -2.994 1.00 89.00 108 ALA A O 1
ATOM 756 N N . ILE A 1 109 ? 10.768 -3.706 -2.924 1.00 91.44 109 ILE A N 1
ATOM 757 C CA . ILE A 1 109 ? 10.526 -3.599 -4.373 1.00 91.44 109 ILE A CA 1
ATOM 758 C C . ILE A 1 109 ? 11.854 -3.548 -5.138 1.00 91.44 109 ILE A C 1
ATOM 760 O O . ILE A 1 109 ? 12.038 -4.303 -6.091 1.00 91.44 109 ILE A O 1
ATOM 764 N N . TYR A 1 110 ? 12.819 -2.731 -4.699 1.00 91.75 110 TYR A N 1
ATOM 765 C CA . TYR A 1 110 ? 14.129 -2.642 -5.356 1.00 91.75 110 TYR A CA 1
ATOM 766 C C . TYR A 1 110 ? 14.866 -3.981 -5.390 1.00 91.75 110 TYR A C 1
ATOM 768 O O . TYR A 1 110 ? 15.450 -4.322 -6.416 1.00 91.75 110 TYR A O 1
ATOM 776 N N . LYS A 1 111 ? 14.777 -4.784 -4.321 1.00 90.38 111 LYS A N 1
ATOM 777 C CA . LYS A 1 111 ? 15.346 -6.141 -4.310 1.00 90.38 111 LYS A CA 1
ATOM 778 C C . LYS A 1 111 ? 14.723 -7.048 -5.370 1.00 90.38 111 LYS A C 1
ATOM 780 O O . LYS A 1 111 ? 15.430 -7.864 -5.953 1.00 90.38 111 LYS A O 1
ATOM 785 N N . GLN A 1 112 ? 13.422 -6.917 -5.622 1.00 90.12 112 GLN A N 1
ATOM 786 C CA . GLN A 1 112 ? 12.753 -7.697 -6.664 1.00 90.12 112 GLN A CA 1
ATOM 787 C C . GLN A 1 112 ? 13.169 -7.242 -8.060 1.00 90.12 112 GLN A C 1
ATOM 789 O O . GLN A 1 112 ? 13.451 -8.087 -8.902 1.00 90.12 112 GLN A O 1
ATOM 794 N N . ILE A 1 113 ? 13.299 -5.929 -8.278 1.00 89.81 113 ILE A N 1
ATOM 795 C CA . ILE A 1 113 ? 13.825 -5.379 -9.534 1.00 89.81 113 ILE A CA 1
ATOM 796 C C . ILE A 1 113 ? 15.240 -5.897 -9.788 1.00 89.81 113 ILE A C 1
ATOM 798 O O . ILE A 1 113 ? 15.534 -6.352 -10.890 1.00 89.81 113 ILE A O 1
ATOM 802 N N . ASP A 1 114 ? 16.111 -5.876 -8.778 1.00 89.12 114 ASP A N 1
ATOM 803 C CA . ASP A 1 114 ? 17.488 -6.362 -8.904 1.00 89.12 114 ASP A CA 1
ATOM 804 C C . ASP A 1 114 ? 17.534 -7.867 -9.239 1.00 89.12 114 ASP A C 1
ATOM 806 O O . ASP A 1 114 ? 18.413 -8.301 -9.990 1.00 89.12 114 ASP A O 1
ATOM 810 N N . ALA A 1 115 ? 16.557 -8.643 -8.758 1.00 89.62 115 ALA A N 1
ATOM 811 C CA . ALA A 1 115 ? 16.412 -10.073 -9.029 1.00 89.62 115 ALA A CA 1
ATOM 812 C C . ALA A 1 115 ? 15.763 -10.409 -10.386 1.00 89.62 115 ALA A C 1
ATOM 814 O O . ALA A 1 115 ? 15.737 -11.587 -10.755 1.00 89.62 115 ALA A O 1
ATOM 815 N N . LEU A 1 116 ? 15.252 -9.425 -11.139 1.00 86.06 116 LEU A N 1
ATOM 816 C CA . LEU A 1 116 ? 14.621 -9.692 -12.431 1.00 86.06 116 LEU A CA 1
ATOM 817 C C . LEU A 1 116 ? 15.620 -10.309 -13.424 1.00 86.06 116 LEU A C 1
ATOM 819 O O . LEU A 1 116 ? 16.757 -9.828 -13.544 1.00 86.06 116 LEU A O 1
ATOM 823 N N . PRO A 1 117 ? 15.202 -11.340 -14.184 1.00 85.94 117 PRO A N 1
ATOM 824 C CA . PRO A 1 117 ? 16.007 -11.865 -15.273 1.00 85.94 117 PRO A CA 1
ATOM 825 C C . PRO A 1 117 ? 16.233 -10.776 -16.325 1.00 85.94 117 PRO A C 1
ATOM 827 O O . PRO A 1 117 ? 15.391 -9.906 -16.546 1.00 85.94 117 PRO A O 1
ATOM 830 N N . ASN A 1 118 ? 17.391 -10.818 -16.983 1.00 83.69 118 ASN A N 1
ATOM 831 C CA . ASN A 1 118 ? 17.729 -9.812 -17.981 1.00 83.69 118 ASN A CA 1
ATOM 832 C C . ASN A 1 118 ? 16.757 -9.907 -19.169 1.00 83.69 118 ASN A C 1
ATOM 834 O O . ASN A 1 118 ? 16.668 -10.957 -19.806 1.00 83.69 118 ASN A O 1
ATOM 838 N N . ASN A 1 119 ? 16.039 -8.823 -19.462 1.00 77.88 119 ASN A N 1
ATOM 839 C CA . ASN A 1 119 ? 15.083 -8.753 -20.562 1.00 77.88 119 ASN A CA 1
ATOM 840 C C . ASN A 1 119 ? 15.652 -7.847 -21.667 1.00 77.88 119 ASN A C 1
ATOM 842 O O . ASN A 1 119 ? 15.990 -6.703 -21.377 1.00 77.88 119 ASN A O 1
ATOM 846 N N . PRO A 1 120 ? 15.768 -8.311 -22.924 1.00 79.50 120 PRO A N 1
ATOM 847 C CA . PRO A 1 120 ? 16.289 -7.484 -24.013 1.00 79.50 120 PRO A CA 1
ATOM 848 C C . PRO A 1 120 ? 15.361 -6.325 -24.413 1.00 79.50 120 PRO A C 1
ATOM 850 O O . PRO A 1 120 ? 15.812 -5.412 -25.094 1.00 79.50 120 PRO A O 1
ATOM 853 N N . ASN A 1 121 ? 14.083 -6.355 -24.021 1.00 81.12 121 ASN A N 1
ATOM 854 C CA . ASN A 1 121 ? 13.089 -5.354 -24.426 1.00 81.12 121 ASN A CA 1
ATOM 855 C C . ASN A 1 121 ? 12.850 -4.256 -23.382 1.00 81.12 1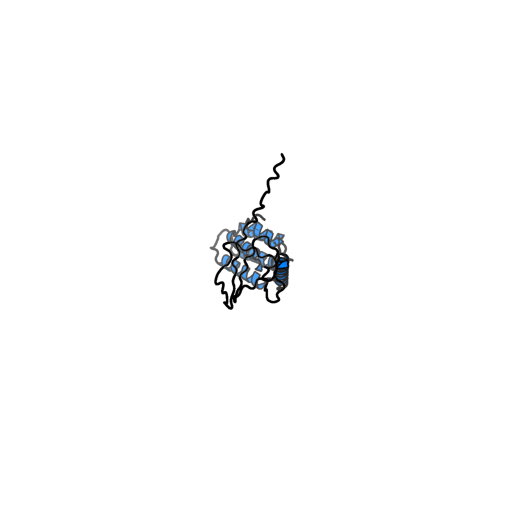21 ASN A C 1
ATOM 857 O O . ASN A 1 121 ? 12.202 -3.263 -23.695 1.00 81.12 121 ASN A O 1
ATOM 861 N N . VAL A 1 122 ? 13.305 -4.455 -22.142 1.00 83.81 122 VAL A N 1
ATOM 862 C CA . VAL A 1 122 ? 13.095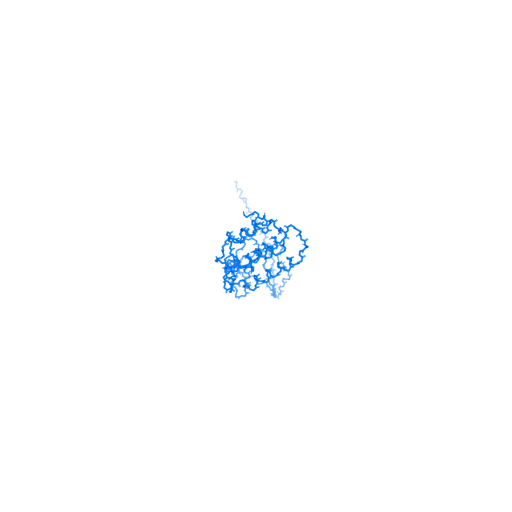 -3.519 -21.032 1.00 83.81 122 VAL A CA 1
ATOM 863 C C . VAL A 1 122 ? 14.330 -3.536 -20.150 1.00 83.81 122 VAL A C 1
ATOM 865 O O . VAL A 1 122 ? 14.687 -4.570 -19.579 1.00 83.81 122 VAL A O 1
ATOM 868 N N . GLU A 1 123 ? 14.968 -2.380 -20.001 1.00 89.88 123 GLU A N 1
ATOM 869 C CA . GLU A 1 123 ? 16.127 -2.255 -19.130 1.00 89.88 123 GLU A CA 1
ATOM 870 C C . GLU A 1 123 ? 15.702 -2.182 -17.658 1.00 89.88 123 GLU A C 1
ATOM 872 O O . GLU A 1 123 ? 14.831 -1.404 -17.265 1.00 89.88 123 GLU A O 1
ATOM 877 N N . ARG A 1 124 ? 16.381 -2.949 -16.794 1.00 90.81 124 ARG A N 1
ATOM 878 C CA . ARG A 1 124 ? 16.162 -2.898 -15.334 1.00 90.81 124 ARG A CA 1
ATOM 879 C C . ARG A 1 124 ? 16.323 -1.487 -14.760 1.00 90.81 124 ARG A C 1
ATOM 881 O O . ARG A 1 124 ? 15.653 -1.156 -13.783 1.00 90.81 124 ARG A O 1
ATOM 888 N N . GLY A 1 125 ? 17.196 -0.674 -15.360 1.00 91.88 125 GLY A N 1
ATOM 889 C CA . GLY A 1 125 ? 17.393 0.727 -14.986 1.00 91.88 125 GLY A CA 1
ATOM 890 C C . GLY A 1 125 ? 16.112 1.551 -15.122 1.00 91.88 125 GLY A C 1
ATOM 891 O O . GLY A 1 125 ? 15.734 2.237 -14.178 1.00 91.88 125 GLY A O 1
ATOM 892 N N . GLU A 1 126 ? 15.379 1.396 -16.226 1.00 94.00 126 GLU A N 1
ATOM 893 C CA . GLU A 1 126 ? 14.136 2.137 -16.477 1.00 94.00 126 GLU A CA 1
ATOM 894 C C . GLU A 1 126 ? 13.019 1.762 -15.494 1.00 94.00 126 GLU A C 1
ATOM 896 O O . GLU A 1 126 ? 12.289 2.630 -14.999 1.00 94.00 126 GLU A O 1
ATOM 901 N N . ILE A 1 127 ? 12.911 0.471 -15.153 1.00 94.75 127 ILE A N 1
ATOM 902 C CA . ILE A 1 127 ? 11.979 -0.014 -14.123 1.00 94.75 127 ILE A CA 1
ATOM 903 C C . ILE A 1 127 ? 12.335 0.621 -12.773 1.00 94.75 127 ILE A C 1
ATOM 905 O O . ILE A 1 127 ? 11.462 1.161 -12.087 1.00 94.75 127 ILE A O 1
ATOM 909 N N . ARG A 1 128 ? 13.622 0.592 -12.403 1.00 95.44 128 ARG A N 1
ATOM 910 C CA . ARG A 1 128 ? 14.124 1.149 -11.140 1.00 95.44 128 ARG A CA 1
ATOM 911 C C . ARG A 1 128 ? 13.857 2.646 -11.032 1.00 95.44 128 ARG A C 1
ATOM 913 O O . ARG A 1 128 ? 13.366 3.095 -9.997 1.00 95.44 128 ARG A O 1
ATOM 920 N N . ASP A 1 129 ? 14.139 3.403 -12.085 1.00 96.69 129 ASP A N 1
ATOM 921 C CA . ASP A 1 129 ? 13.920 4.849 -12.114 1.00 96.69 129 ASP A CA 1
ATOM 922 C C . ASP A 1 129 ? 12.431 5.194 -12.030 1.00 96.69 129 ASP A C 1
ATOM 924 O O . ASP A 1 129 ? 12.041 6.094 -11.284 1.00 96.69 129 ASP A O 1
ATOM 928 N N . THR A 1 130 ? 11.578 4.423 -12.708 1.00 97.31 130 THR A N 1
ATOM 929 C CA . THR A 1 130 ? 10.120 4.590 -12.627 1.00 97.31 130 THR A CA 1
ATOM 930 C C . THR A 1 130 ? 9.606 4.365 -11.205 1.00 97.31 130 THR A C 1
ATOM 932 O O . THR A 1 130 ? 8.845 5.188 -10.692 1.00 97.31 130 THR A O 1
ATOM 935 N N . VAL A 1 131 ? 10.057 3.302 -10.533 1.00 96.00 131 VAL A N 1
ATOM 936 C CA . VAL A 1 131 ? 9.709 3.033 -9.126 1.00 96.00 131 VAL A CA 1
ATOM 937 C C . VAL A 1 131 ? 10.226 4.139 -8.204 1.00 96.00 131 VAL A C 1
ATOM 939 O O . VAL A 1 131 ? 9.486 4.602 -7.336 1.00 96.00 131 VAL A O 1
ATOM 942 N N . LYS A 1 132 ? 11.433 4.652 -8.447 1.00 95.75 132 LYS A N 1
ATOM 943 C CA . LYS A 1 132 ? 12.005 5.776 -7.695 1.00 95.75 132 LYS A CA 1
ATOM 944 C C . LYS A 1 132 ? 11.205 7.067 -7.850 1.00 95.75 132 LYS A C 1
ATOM 946 O O . LYS A 1 132 ? 11.080 7.837 -6.897 1.00 95.75 132 LYS A O 1
ATOM 951 N N . TYR A 1 133 ? 10.649 7.342 -9.028 1.00 97.00 133 TYR A N 1
ATOM 952 C CA . TYR A 1 133 ? 9.768 8.497 -9.205 1.00 97.00 133 TYR A CA 1
ATOM 953 C C . TYR A 1 133 ? 8.469 8.360 -8.406 1.00 97.00 133 TYR A C 1
ATOM 955 O O . TYR A 1 133 ? 8.041 9.329 -7.776 1.00 97.00 133 TYR A O 1
ATOM 963 N N . ILE A 1 134 ? 7.887 7.158 -8.373 1.00 96.06 134 ILE A N 1
ATOM 964 C CA . ILE A 1 134 ? 6.707 6.860 -7.554 1.00 96.06 134 ILE A CA 1
ATOM 965 C C . ILE A 1 134 ? 7.035 7.044 -6.066 1.00 96.06 134 ILE A C 1
ATOM 967 O O . ILE A 1 134 ? 6.303 7.750 -5.375 1.00 96.06 134 ILE A O 1
ATOM 971 N N . GLU A 1 135 ? 8.145 6.486 -5.580 1.00 94.00 135 GLU A N 1
ATOM 972 C CA . GLU A 1 135 ? 8.610 6.645 -4.193 1.00 94.00 135 GLU A CA 1
ATOM 973 C C . GLU A 1 135 ? 8.731 8.125 -3.805 1.00 94.00 135 GLU A C 1
ATOM 975 O O . GLU A 1 135 ? 8.095 8.579 -2.857 1.00 94.00 135 GLU A O 1
ATOM 980 N N . ASN A 1 136 ? 9.473 8.911 -4.590 1.00 93.00 136 ASN A N 1
ATOM 981 C CA . ASN A 1 136 ? 9.711 10.326 -4.297 1.00 93.00 136 ASN A CA 1
ATOM 982 C C . ASN A 1 136 ? 8.430 11.166 -4.264 1.00 93.00 136 ASN A C 1
ATOM 984 O O . ASN A 1 136 ? 8.337 12.141 -3.518 1.00 93.00 136 ASN A O 1
ATOM 988 N N . GLU A 1 137 ? 7.456 10.850 -5.115 1.00 94.38 137 GLU A N 1
ATOM 989 C CA . GLU A 1 137 ? 6.193 11.582 -5.137 1.00 94.38 137 GLU A CA 1
ATOM 990 C C . GLU A 1 137 ? 5.280 11.139 -3.998 1.00 94.38 137 GLU A C 1
ATOM 992 O O . GLU A 1 137 ? 4.689 11.991 -3.346 1.00 94.38 137 GLU A O 1
ATOM 997 N N . THR A 1 138 ? 5.210 9.840 -3.708 1.00 91.62 138 THR A N 1
ATOM 998 C CA . THR A 1 138 ? 4.379 9.285 -2.625 1.00 91.62 138 THR A CA 1
ATOM 999 C C . THR A 1 138 ? 4.890 9.666 -1.236 1.00 91.62 138 THR A C 1
ATOM 1001 O O . THR A 1 138 ? 4.080 9.921 -0.348 1.00 91.62 138 THR A O 1
ATOM 1004 N N . ALA A 1 139 ? 6.204 9.848 -1.072 1.00 89.69 139 ALA A N 1
ATOM 1005 C CA . ALA A 1 139 ? 6.823 10.366 0.149 1.00 89.69 139 ALA A CA 1
ATOM 1006 C C . ALA A 1 139 ? 6.364 11.791 0.524 1.00 89.69 139 ALA A C 1
ATOM 1008 O O . ALA A 1 139 ? 6.567 12.229 1.654 1.00 89.69 139 ALA A O 1
ATOM 1009 N N . LYS A 1 140 ? 5.715 12.523 -0.394 1.00 87.06 140 LYS A N 1
ATOM 1010 C CA . LYS A 1 140 ? 5.106 13.834 -0.107 1.00 87.06 140 LYS A CA 1
ATOM 1011 C C . LYS A 1 140 ? 3.764 13.727 0.631 1.00 87.06 140 LYS A C 1
ATOM 1013 O O . LYS A 1 140 ? 3.197 14.763 0.986 1.00 87.06 140 LYS A O 1
ATOM 1018 N N . GLY A 1 141 ? 3.245 12.512 0.835 1.00 87.25 141 GLY A N 1
ATOM 1019 C CA . GLY A 1 141 ? 1.994 12.251 1.546 1.00 87.25 141 GLY A CA 1
ATOM 1020 C C . GLY A 1 141 ? 0.802 12.941 0.882 1.00 87.25 141 GLY A C 1
ATOM 1021 O O . GLY A 1 141 ? 0.545 12.757 -0.307 1.00 87.25 141 GLY A O 1
ATOM 1022 N N . GLU A 1 142 ? 0.094 13.779 1.636 1.00 86.25 142 GLU A N 1
ATOM 1023 C CA . GLU A 1 142 ? -1.064 14.543 1.145 1.00 86.25 142 GLU A CA 1
ATOM 1024 C C . GLU A 1 142 ? -0.718 15.561 0.044 1.00 86.25 142 GLU A C 1
ATOM 1026 O O . GLU A 1 142 ? -1.570 15.911 -0.768 1.00 86.25 142 GLU A O 1
ATOM 1031 N N . ASN A 1 143 ? 0.542 16.002 -0.045 1.00 87.38 143 ASN A N 1
ATOM 1032 C CA . ASN A 1 143 ? 0.994 16.933 -1.089 1.00 87.38 143 ASN A CA 1
ATOM 1033 C C . ASN A 1 143 ? 1.433 16.230 -2.384 1.00 87.38 143 ASN A C 1
ATOM 1035 O O . ASN A 1 143 ? 1.904 16.881 -3.321 1.00 87.38 143 ASN A O 1
ATOM 1039 N N . ALA A 1 144 ? 1.349 14.902 -2.434 1.00 92.31 144 ALA A N 1
ATOM 1040 C CA . ALA A 1 144 ? 1.742 14.125 -3.595 1.00 92.31 144 ALA A CA 1
ATOM 1041 C C . ALA A 1 144 ? 0.812 14.386 -4.788 1.00 92.31 144 ALA A C 1
ATOM 1043 O O . ALA A 1 144 ? -0.404 14.503 -4.641 1.00 92.31 144 ALA A O 1
ATOM 1044 N N . ASN A 1 145 ? 1.374 14.434 -5.995 1.00 96.62 145 ASN A N 1
ATOM 1045 C CA . ASN A 1 145 ? 0.603 14.625 -7.217 1.00 96.62 145 ASN A CA 1
ATOM 1046 C C . ASN A 1 145 ? 0.067 13.279 -7.753 1.00 96.62 145 ASN A C 1
ATOM 1048 O O . ASN A 1 145 ? 0.840 12.507 -8.337 1.00 96.62 145 ASN A O 1
ATOM 1052 N N . PRO A 1 146 ? -1.248 13.009 -7.646 1.00 96.31 146 PRO A N 1
ATOM 1053 C CA . PRO A 1 146 ? -1.829 11.733 -8.057 1.00 96.31 146 PRO A CA 1
ATOM 1054 C C . PRO A 1 146 ? -1.656 11.453 -9.556 1.00 96.31 146 PRO A C 1
ATOM 1056 O O . PRO A 1 146 ? -1.364 10.323 -9.937 1.00 96.31 146 PRO A O 1
ATOM 1059 N N . ASN A 1 147 ? -1.739 12.477 -10.412 1.00 97.19 147 ASN A N 1
ATOM 1060 C CA . ASN A 1 147 ? -1.628 12.310 -11.866 1.00 97.19 147 ASN A CA 1
ATOM 1061 C C . ASN A 1 147 ? -0.230 11.833 -12.287 1.00 97.19 147 ASN A C 1
ATOM 1063 O O . ASN A 1 147 ? -0.088 11.081 -13.252 1.00 97.19 147 ASN A O 1
ATOM 1067 N N . LYS A 1 148 ? 0.819 12.255 -11.566 1.00 97.75 148 LYS A N 1
ATOM 1068 C CA . LYS A 1 148 ? 2.182 11.759 -11.811 1.00 97.75 148 LYS A CA 1
ATOM 1069 C C . LYS A 1 148 ? 2.307 10.287 -11.435 1.00 97.75 148 LYS A C 1
ATOM 1071 O O . LYS A 1 148 ? 2.821 9.504 -12.229 1.00 97.75 148 LYS A O 1
ATOM 1076 N N . VAL A 1 149 ? 1.788 9.918 -10.263 1.00 97.50 149 VAL A N 1
ATOM 1077 C CA . VAL A 1 149 ? 1.797 8.532 -9.781 1.00 97.50 149 VAL A CA 1
ATOM 1078 C C . VAL A 1 149 ? 1.015 7.619 -10.729 1.00 97.50 149 VAL A C 1
ATOM 1080 O O . VAL A 1 149 ? 1.529 6.572 -11.109 1.00 97.50 149 VAL A O 1
ATOM 1083 N N . GLU A 1 150 ? -0.170 8.030 -11.195 1.00 97.44 150 GLU A N 1
ATOM 1084 C CA . GLU A 1 150 ? -0.953 7.269 -12.184 1.00 97.44 150 GLU A CA 1
ATOM 1085 C C . GLU A 1 150 ? -0.181 7.062 -13.488 1.00 97.44 150 GLU A C 1
ATOM 1087 O O . GLU A 1 150 ? -0.129 5.944 -14.013 1.00 97.44 150 GLU A O 1
ATOM 1092 N N . ARG A 1 151 ? 0.460 8.121 -13.997 1.00 97.88 151 ARG A N 1
ATOM 1093 C CA . ARG A 1 151 ? 1.274 8.040 -15.212 1.00 97.88 151 ARG A CA 1
ATOM 1094 C C . ARG A 1 151 ? 2.404 7.024 -15.052 1.00 97.88 151 ARG A C 1
ATOM 1096 O O . ARG A 1 151 ? 2.559 6.173 -15.921 1.00 97.88 151 ARG A O 1
ATOM 1103 N N . TRP A 1 152 ? 3.165 7.081 -13.960 1.00 98.25 152 TRP A N 1
ATOM 1104 C CA . TRP A 1 152 ? 4.283 6.157 -13.745 1.00 98.25 152 TRP A CA 1
ATOM 1105 C C . TRP A 1 152 ? 3.834 4.725 -13.464 1.00 98.25 152 TRP A C 1
ATOM 1107 O O . TRP A 1 152 ? 4.458 3.806 -13.981 1.00 98.25 152 TRP A O 1
ATOM 1117 N N . LEU A 1 153 ? 2.736 4.513 -12.732 1.00 97.19 153 LEU A N 1
ATOM 1118 C CA . LEU A 1 153 ? 2.151 3.176 -12.570 1.00 97.19 153 LEU A CA 1
ATOM 1119 C C . LEU A 1 153 ? 1.685 2.605 -13.916 1.00 97.19 153 LEU A C 1
ATOM 1121 O O . LEU A 1 153 ? 1.860 1.419 -14.180 1.00 97.19 153 LEU A O 1
ATOM 1125 N N . THR A 1 154 ? 1.152 3.445 -14.806 1.00 96.62 154 THR A N 1
ATOM 1126 C CA . THR A 1 154 ? 0.786 3.027 -16.167 1.00 96.62 154 THR A CA 1
ATOM 1127 C C . THR A 1 154 ? 2.021 2.655 -16.987 1.00 96.62 154 THR A C 1
ATOM 1129 O O . THR A 1 154 ? 2.016 1.618 -17.645 1.00 96.62 154 THR A O 1
ATOM 1132 N N . THR A 1 155 ? 3.101 3.439 -16.917 1.00 96.38 155 THR A N 1
ATOM 1133 C CA . THR A 1 155 ? 4.379 3.077 -17.550 1.00 96.38 155 THR A CA 1
ATOM 1134 C C . THR A 1 155 ? 4.909 1.754 -16.989 1.00 96.38 155 THR A C 1
ATOM 1136 O O . THR A 1 155 ? 5.241 0.847 -17.751 1.00 96.38 155 THR A O 1
ATOM 1139 N N . LEU A 1 156 ? 4.907 1.591 -15.664 1.00 94.94 156 LEU A N 1
ATOM 1140 C CA . LEU A 1 156 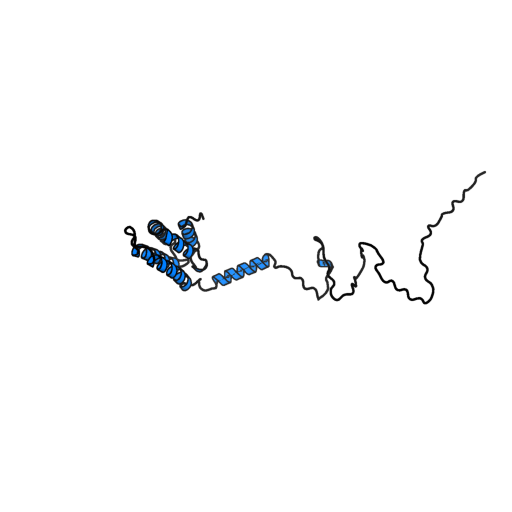? 5.362 0.374 -14.993 1.00 94.94 156 LEU A CA 1
ATOM 1141 C C . LEU A 1 156 ? 4.553 -0.853 -15.433 1.00 94.94 156 LEU A C 1
ATOM 1143 O O . LEU A 1 156 ? 5.138 -1.893 -15.704 1.00 94.94 156 LEU A O 1
ATOM 1147 N N . LYS A 1 157 ? 3.236 -0.708 -15.629 1.00 95.38 157 LYS A N 1
ATOM 1148 C CA . LYS A 1 157 ? 2.362 -1.760 -16.176 1.00 95.38 157 LYS A CA 1
ATOM 1149 C C . LYS A 1 157 ? 2.816 -2.288 -17.532 1.00 95.38 157 LYS A C 1
ATOM 1151 O O . LYS A 1 157 ? 2.666 -3.475 -17.801 1.00 95.38 157 LYS A O 1
ATOM 1156 N N . THR A 1 158 ? 3.323 -1.406 -18.392 1.00 94.19 158 THR A N 1
ATOM 1157 C CA . THR A 1 158 ? 3.772 -1.786 -19.740 1.00 94.19 158 THR A CA 1
ATOM 1158 C C . THR A 1 158 ? 5.138 -2.469 -19.741 1.00 94.19 158 THR A C 1
ATOM 1160 O O . THR A 1 158 ? 5.392 -3.301 -20.604 1.00 94.19 158 THR A O 1
ATOM 1163 N N . MET A 1 159 ? 5.994 -2.140 -18.770 1.00 93.56 159 MET A N 1
ATOM 1164 C CA . MET A 1 159 ? 7.384 -2.602 -18.709 1.00 93.56 159 MET A CA 1
ATOM 1165 C C . MET A 1 159 ? 7.567 -3.840 -17.825 1.00 93.56 159 MET A C 1
ATOM 1167 O O . MET A 1 159 ? 8.293 -4.761 -18.187 1.00 93.56 159 MET A O 1
ATOM 1171 N N . ALA A 1 160 ? 6.926 -3.843 -16.656 1.00 93.69 160 ALA A N 1
ATOM 1172 C CA . ALA A 1 160 ? 7.110 -4.824 -15.592 1.00 93.69 160 ALA A CA 1
ATOM 1173 C C . ALA A 1 160 ? 5.797 -4.991 -14.796 1.00 93.69 160 ALA A C 1
ATOM 1175 O O . ALA A 1 160 ? 5.636 -4.409 -13.717 1.00 93.69 160 ALA A O 1
ATOM 1176 N N . PRO A 1 161 ? 4.811 -5.728 -15.345 1.00 91.88 161 PRO A N 1
ATOM 1177 C CA . PRO A 1 161 ? 3.501 -5.902 -14.711 1.00 91.88 161 PRO A CA 1
ATOM 1178 C C . PRO A 1 161 ? 3.576 -6.618 -13.351 1.00 91.88 161 PRO A C 1
ATOM 1180 O O . PRO A 1 161 ? 2.762 -6.357 -12.473 1.00 91.88 161 PRO A O 1
ATOM 1183 N N . ASP A 1 162 ? 4.578 -7.464 -13.147 1.00 90.00 162 ASP A N 1
ATOM 1184 C CA . ASP A 1 162 ? 4.897 -8.100 -11.869 1.00 90.00 162 ASP A CA 1
ATOM 1185 C C . ASP A 1 162 ? 5.370 -7.085 -10.814 1.00 90.00 162 ASP A C 1
ATOM 1187 O O . ASP A 1 162 ? 4.880 -7.072 -9.683 1.00 90.00 162 ASP A O 1
ATOM 1191 N N . ILE A 1 163 ? 6.265 -6.169 -11.194 1.00 93.62 163 ILE A N 1
ATOM 1192 C CA . ILE A 1 163 ? 6.724 -5.089 -10.309 1.00 93.62 163 ILE A CA 1
ATOM 1193 C C . ILE A 1 163 ? 5.599 -4.091 -10.026 1.00 93.62 163 ILE A C 1
ATOM 1195 O O . ILE A 1 163 ? 5.525 -3.552 -8.916 1.00 93.62 163 ILE A O 1
ATOM 1199 N N . LEU A 1 164 ? 4.695 -3.859 -10.985 1.00 94.88 164 LEU A N 1
ATOM 1200 C CA . LEU A 1 164 ? 3.494 -3.057 -10.757 1.00 94.88 164 LEU A CA 1
ATOM 1201 C C . LEU A 1 164 ? 2.665 -3.614 -9.601 1.00 94.88 164 LEU A C 1
ATOM 1203 O O . LEU A 1 164 ? 2.275 -2.841 -8.725 1.00 94.88 164 LEU A O 1
ATOM 1207 N N . ASP A 1 165 ? 2.389 -4.917 -9.595 1.00 92.50 165 ASP A N 1
ATOM 1208 C CA . ASP A 1 165 ? 1.526 -5.529 -8.584 1.00 92.50 165 ASP A CA 1
ATOM 1209 C C . ASP A 1 165 ? 2.080 -5.336 -7.175 1.00 92.50 165 ASP A C 1
ATOM 1211 O O . ASP A 1 165 ? 1.342 -4.978 -6.252 1.00 92.50 165 ASP A O 1
ATOM 1215 N N . VAL A 1 166 ? 3.391 -5.506 -7.021 1.00 93.12 166 VAL A N 1
ATOM 1216 C CA . VAL A 1 166 ? 4.086 -5.356 -5.739 1.00 93.12 166 VAL A CA 1
ATOM 1217 C C . VAL A 1 166 ? 4.160 -3.886 -5.332 1.00 93.12 166 VAL A C 1
ATOM 1219 O O . VAL A 1 166 ? 3.905 -3.553 -4.174 1.00 93.12 166 VAL A O 1
ATOM 1222 N N . THR A 1 167 ? 4.425 -2.989 -6.285 1.00 93.00 167 THR A N 1
ATOM 1223 C CA . THR A 1 167 ? 4.436 -1.540 -6.041 1.00 93.00 167 THR A CA 1
ATOM 1224 C C . THR A 1 167 ? 3.066 -1.047 -5.597 1.00 93.00 167 THR A C 1
ATOM 1226 O O . THR A 1 167 ? 2.942 -0.334 -4.604 1.00 93.00 167 THR A O 1
ATOM 1229 N N . ALA A 1 168 ? 2.005 -1.456 -6.281 1.00 94.31 168 ALA A N 1
ATOM 1230 C CA . ALA A 1 168 ? 0.658 -1.053 -5.925 1.00 94.31 168 ALA A CA 1
ATOM 1231 C C . ALA A 1 168 ? 0.192 -1.688 -4.603 1.00 94.31 168 ALA A C 1
ATOM 1233 O O . ALA A 1 168 ? -0.470 -1.012 -3.818 1.00 94.31 168 ALA A O 1
ATOM 1234 N N . ALA A 1 169 ? 0.583 -2.930 -4.297 1.00 91.75 169 ALA A N 1
ATOM 1235 C CA . ALA A 1 169 ? 0.338 -3.533 -2.985 1.00 91.75 169 ALA A CA 1
ATOM 1236 C C . ALA A 1 169 ? 1.033 -2.757 -1.852 1.00 91.75 169 ALA A C 1
ATOM 1238 O O . ALA A 1 169 ? 0.429 -2.543 -0.800 1.00 91.75 169 ALA A O 1
ATOM 1239 N N . ALA A 1 170 ? 2.262 -2.281 -2.075 1.00 91.94 170 ALA A N 1
ATOM 1240 C CA . ALA A 1 170 ? 2.956 -1.415 -1.128 1.00 91.94 170 ALA A CA 1
ATOM 1241 C C . ALA A 1 170 ? 2.202 -0.096 -0.906 1.00 91.94 170 ALA A C 1
ATOM 1243 O O . ALA A 1 170 ? 1.991 0.290 0.237 1.00 91.94 170 ALA A O 1
ATOM 1244 N N . LEU A 1 171 ? 1.721 0.558 -1.968 1.00 91.94 171 LEU A N 1
ATOM 1245 C CA . LEU A 1 171 ? 0.949 1.806 -1.857 1.00 91.94 171 LEU A CA 1
ATOM 1246 C C . LEU A 1 171 ? -0.419 1.623 -1.183 1.00 91.94 171 LEU A C 1
ATOM 1248 O O . LEU A 1 171 ? -0.933 2.547 -0.556 1.00 91.94 171 LEU A O 1
ATOM 1252 N N . LEU A 1 172 ? -1.024 0.442 -1.303 1.00 91.00 172 LEU A N 1
ATOM 1253 C CA . LEU A 1 172 ? -2.279 0.102 -0.629 1.00 91.00 172 LEU A CA 1
ATOM 1254 C C . LEU A 1 172 ? -2.082 -0.289 0.840 1.00 91.00 172 LEU A C 1
ATOM 1256 O O . LEU A 1 172 ? -3.063 -0.370 1.581 1.00 91.00 172 LEU A O 1
ATOM 1260 N N . ASN A 1 173 ? -0.840 -0.508 1.278 1.00 86.81 173 ASN A N 1
ATOM 1261 C CA . ASN A 1 173 ? -0.546 -0.826 2.665 1.00 86.81 173 ASN A CA 1
ATOM 1262 C C . ASN A 1 173 ? -0.970 0.352 3.570 1.00 86.81 173 ASN A C 1
ATOM 1264 O O . ASN A 1 173 ? -0.579 1.493 3.308 1.00 86.81 173 ASN A O 1
ATOM 1268 N N . PRO A 1 174 ? -1.741 0.116 4.651 1.00 83.06 174 PRO A N 1
ATOM 1269 C CA . PRO A 1 174 ? -2.088 1.160 5.616 1.00 83.06 174 PRO A CA 1
ATOM 1270 C C . PRO A 1 174 ? -0.865 1.910 6.161 1.00 83.06 174 PRO A C 1
ATOM 1272 O O . PRO A 1 174 ? -0.947 3.114 6.392 1.00 83.06 174 PRO A O 1
ATOM 1275 N N . LEU A 1 175 ? 0.271 1.217 6.284 1.00 81.06 175 LEU A N 1
ATOM 1276 C CA . LEU A 1 175 ? 1.540 1.757 6.768 1.00 81.06 175 LEU A CA 1
ATOM 1277 C C . LEU A 1 175 ? 2.273 2.638 5.747 1.00 81.06 175 LEU A C 1
ATOM 1279 O O . LEU A 1 175 ? 3.253 3.282 6.095 1.00 81.06 175 LEU A O 1
ATOM 1283 N N . ALA A 1 176 ? 1.833 2.695 4.489 1.00 81.75 176 ALA A N 1
ATOM 1284 C CA . ALA A 1 176 ? 2.493 3.531 3.488 1.00 81.75 176 ALA A CA 1
ATOM 1285 C C . ALA A 1 176 ? 2.233 5.032 3.698 1.00 81.75 176 ALA A C 1
ATOM 1287 O O . ALA A 1 176 ? 2.904 5.853 3.083 1.00 81.75 176 ALA A O 1
ATOM 1288 N N . GLY A 1 177 ? 1.231 5.404 4.508 1.00 83.00 177 GLY A N 1
ATOM 1289 C CA . GLY A 1 177 ? 0.929 6.811 4.798 1.00 83.00 177 GLY A CA 1
ATOM 1290 C C . GLY A 1 177 ? 0.568 7.654 3.564 1.00 83.00 177 GLY A C 1
ATOM 1291 O O . GLY A 1 177 ? 0.627 8.878 3.619 1.00 83.00 177 GLY A O 1
ATOM 1292 N N . VAL A 1 178 ? 0.218 7.022 2.436 1.00 86.88 178 VAL A N 1
ATOM 1293 C CA . VAL A 1 178 ? -0.116 7.723 1.189 1.00 86.88 178 VAL A CA 1
ATOM 1294 C C . VAL A 1 178 ? -1.572 8.192 1.173 1.00 86.88 178 VAL A C 1
ATOM 1296 O O . VAL A 1 178 ? -2.454 7.557 1.764 1.00 86.88 178 VAL A O 1
ATOM 1299 N N . SER A 1 179 ? -1.829 9.277 0.440 1.00 89.69 179 SER A N 1
ATOM 1300 C CA . SER A 1 179 ? -3.158 9.883 0.337 1.00 89.69 179 SER A CA 1
ATOM 1301 C C . SER A 1 179 ? -4.197 8.933 -0.270 1.00 89.69 179 SER A C 1
ATOM 1303 O O . SER A 1 179 ? -3.889 8.037 -1.067 1.00 89.69 179 SER A O 1
ATOM 1305 N N . ALA A 1 180 ? -5.471 9.154 0.061 1.00 90.75 180 ALA A N 1
ATOM 1306 C CA . ALA A 1 180 ? -6.579 8.340 -0.448 1.00 90.75 180 ALA A CA 1
ATOM 1307 C C . ALA A 1 180 ? -6.656 8.326 -1.989 1.00 90.75 180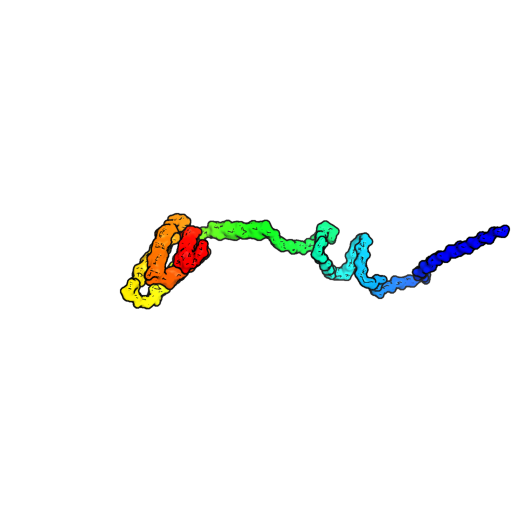 ALA A C 1
ATOM 1309 O O . ALA A 1 180 ? -6.987 7.301 -2.589 1.00 90.75 180 ALA A O 1
ATOM 1310 N N . ALA A 1 181 ? -6.303 9.442 -2.639 1.00 91.25 181 ALA A N 1
ATOM 1311 C CA . ALA A 1 181 ? -6.260 9.542 -4.096 1.00 91.25 181 ALA A CA 1
ATOM 1312 C C . ALA A 1 181 ? -5.228 8.578 -4.708 1.00 91.25 181 ALA A C 1
ATOM 1314 O O . ALA A 1 181 ? -5.538 7.873 -5.670 1.00 91.25 181 ALA A O 1
ATOM 1315 N N . ILE A 1 182 ? -4.030 8.493 -4.120 1.00 92.94 182 ILE A N 1
ATOM 1316 C CA . ILE A 1 182 ? -2.978 7.568 -4.564 1.00 92.94 182 ILE A CA 1
ATOM 1317 C C . ILE A 1 182 ? -3.394 6.117 -4.336 1.00 92.94 182 ILE A C 1
ATOM 1319 O O . ILE A 1 182 ? -3.212 5.297 -5.235 1.00 92.94 182 ILE A O 1
ATOM 1323 N N . LYS A 1 183 ? -4.014 5.799 -3.192 1.00 93.25 183 LYS A N 1
ATOM 1324 C CA . LYS A 1 183 ? -4.539 4.446 -2.928 1.00 93.25 183 LYS A CA 1
ATOM 1325 C C . LYS A 1 183 ? -5.537 4.019 -4.003 1.00 93.25 183 LYS A C 1
ATOM 1327 O O . LYS A 1 183 ? -5.428 2.923 -4.546 1.00 93.25 183 LYS A O 1
ATOM 1332 N N . LYS A 1 184 ? -6.465 4.906 -4.377 1.00 93.00 184 LYS A N 1
ATOM 1333 C CA . LYS A 1 184 ? -7.446 4.628 -5.438 1.00 93.00 184 LYS A CA 1
ATOM 1334 C C . LYS A 1 184 ? -6.780 4.374 -6.793 1.00 93.00 184 LYS A C 1
ATOM 1336 O O . LYS A 1 184 ? -7.170 3.459 -7.514 1.00 93.00 184 LYS A O 1
ATOM 1341 N N . ILE A 1 185 ? -5.756 5.154 -7.131 1.00 94.19 185 ILE A N 1
ATOM 1342 C CA . ILE A 1 185 ? -4.981 4.966 -8.364 1.00 94.19 185 ILE A CA 1
ATOM 1343 C C . ILE A 1 185 ? -4.227 3.632 -8.345 1.00 94.19 185 ILE A C 1
ATOM 1345 O O . ILE A 1 185 ? -4.248 2.914 -9.344 1.00 94.19 185 ILE A O 1
ATOM 1349 N N . ALA A 1 186 ? -3.602 3.272 -7.223 1.00 93.12 186 ALA A N 1
ATOM 1350 C CA . ALA A 1 186 ? -2.897 2.002 -7.070 1.00 93.12 186 ALA A CA 1
ATOM 1351 C C . ALA A 1 186 ? -3.843 0.797 -7.235 1.00 93.12 186 ALA A C 1
ATOM 1353 O O . ALA A 1 186 ? -3.524 -0.123 -7.988 1.00 93.12 186 ALA A O 1
ATOM 1354 N N . ALA A 1 187 ? -5.033 0.834 -6.621 1.00 93.75 187 ALA A N 1
ATOM 1355 C CA . ALA A 1 187 ? -6.069 -0.191 -6.803 1.00 93.75 187 ALA A CA 1
ATOM 1356 C C . ALA A 1 187 ? -6.483 -0.326 -8.279 1.00 93.75 187 ALA A C 1
ATOM 1358 O O . ALA A 1 187 ? -6.434 -1.415 -8.856 1.00 93.75 187 ALA A O 1
ATOM 1359 N N . LYS A 1 188 ? -6.782 0.804 -8.935 1.00 93.00 188 LYS A N 1
ATOM 1360 C CA . LYS A 1 188 ? -7.120 0.841 -10.365 1.00 93.00 188 LYS A CA 1
ATOM 1361 C C . LYS A 1 188 ? -6.002 0.265 -11.240 1.00 93.00 188 LYS A C 1
ATOM 1363 O O . LYS A 1 188 ? -6.289 -0.446 -12.203 1.00 93.00 188 LYS A O 1
ATOM 1368 N N . ALA A 1 189 ? -4.737 0.554 -10.929 1.00 91.06 189 ALA A N 1
ATOM 1369 C CA . ALA A 1 189 ? -3.596 0.084 -11.712 1.00 91.06 189 ALA A CA 1
ATOM 1370 C C . ALA A 1 189 ? -3.462 -1.453 -11.689 1.00 91.06 189 ALA A C 1
ATOM 1372 O O . ALA A 1 189 ? -3.236 -2.046 -12.754 1.00 91.06 189 ALA A O 1
ATOM 1373 N N . ARG A 1 190 ? -3.703 -2.080 -10.522 1.00 87.75 190 ARG A N 1
ATOM 1374 C CA . ARG A 1 190 ? -3.757 -3.549 -10.338 1.00 87.75 190 ARG A CA 1
ATOM 1375 C C . ARG A 1 190 ? -4.957 -4.209 -11.015 1.00 87.75 190 ARG A C 1
ATOM 1377 O O . ARG A 1 190 ? -4.924 -5.398 -11.298 1.00 87.75 190 ARG A O 1
ATOM 1384 N N . GLY A 1 191 ? -6.001 -3.439 -11.318 1.00 85.12 191 GLY A N 1
ATOM 1385 C CA . GLY A 1 191 ? -7.247 -3.959 -11.883 1.00 85.12 191 GLY A CA 1
ATOM 1386 C C . GLY A 1 191 ? -8.334 -4.236 -10.844 1.00 85.12 191 GLY A C 1
ATOM 1387 O O . GLY A 1 191 ? -9.382 -4.772 -11.207 1.00 85.12 191 GLY A O 1
ATOM 1388 N N . ASP A 1 192 ? -8.134 -3.817 -9.593 1.00 72.44 192 ASP A N 1
ATOM 1389 C CA . ASP A 1 192 ? -9.184 -3.816 -8.581 1.00 72.44 192 ASP A CA 1
ATOM 1390 C C . ASP A 1 192 ? -10.187 -2.712 -8.953 1.00 72.44 192 ASP A C 1
ATOM 1392 O O . ASP A 1 192 ? -9.885 -1.514 -8.895 1.00 72.44 192 ASP A O 1
ATOM 1396 N N . LYS A 1 193 ? -11.379 -3.107 -9.418 1.00 48.25 193 LYS A N 1
ATOM 1397 C CA . LYS A 1 193 ? -12.459 -2.161 -9.731 1.00 48.25 193 LYS A CA 1
ATOM 1398 C C . LYS A 1 193 ? -12.843 -1.420 -8.445 1.00 48.25 193 LYS A C 1
ATOM 1400 O O . LYS A 1 193 ? -13.389 -2.029 -7.531 1.00 48.25 193 LYS A O 1
ATOM 1405 N N . SER A 1 194 ? -12.501 -0.131 -8.393 1.00 47.16 194 SER A N 1
ATOM 1406 C CA . SER A 1 194 ? -12.815 0.804 -7.303 1.00 47.16 194 SER A CA 1
ATOM 1407 C C . SER A 1 194 ? -14.240 1.333 -7.384 1.00 47.16 194 SER A C 1
ATOM 1409 O O . SER A 1 194 ? -14.734 1.494 -8.523 1.00 47.16 194 SER A O 1
#

Foldseek 3Di:
DDDDDDDPDDDPPPDDDDDDDPDDDDDDDDPDPDDDDDDDDDDPDDDPDDDDDDDDPDDPVPPDPDPPDDDPDDQDPVNVVVVVVVVVVVQVVPPALDLVNLVVLLVVLLVVLVVDDDDPVADSVLLNVLLVQLSVQQSVAPNRDQVSNLVSLVVNCVRPVPSLLSSLVSVCPPSSNHDPSNNVSSCVSNVNDD

Sequence (194 aa):
MSNQQNAKQEQPARGGINISGNAKIHVGGDMVNGDKIVQGDEIHAGGAVNVVNIGAGAQVGQVAAGNNITQTQGASAQDLAALFSAIYKQIDALPGASAQDLAALFSAIYKQIDALPNNPNVERGEIRDTVKYIENETAKGENANPNKVERWLTTLKTMAPDILDVTAAALLNPLAGVSAAIKKIAAKARGDKS

Radius of gyration: 40.9 Å; chains: 1; bounding box: 119×50×97 Å

pLDDT: mean 75.84, std 16.11, range [46.69, 98.25]

Secondary structure (DSSP, 8-state):
--------------------SSPPP---S-SS-S-----SS-----SS-------TT--GGGS---TT----PPPPHHHHHHHHHHHHHHHHHSS-S-HHHHHHHHHHHHHHHHTSPPBTTB-HHHHHHHHHHHHHHHTTGGG--HHHHHHHHHHHHHH-HHHHHHHHHHHHSGGG---HHHHHHHHHHHT---